Protein AF-A0A7S4BSP1-F1 (afdb_monomer)

Foldseek 3Di:
DDPDPQFFKAWPFAAADDDPQCPAWWWDFPNDTDHGGDDRHRPRGDDDTDTHHDPDDGDPHTDIDTDDDPDDPDPPDDDPDDDDDDDDPPDPPDPPDPQQKDWPDWQWDADPVSPDIGAHPPVDDHDAPTKTKMAGPDFDFDADPFAAFDDDPQCPGPFWDFPRDTDHGGDDSHRPGGHGITMD

Organism: Chrysotila carterae (NCBI:txid13221)

Nearest PDB structures (foldseek):
  8rf0-assembly1_A  TM=1.622E-01  e=3.064E+00  Agrobacterium tumefaciens

Sequence (184 aa):
ALLSPVTALLVAAFQVEADPTCRYDSLQMNGQSYCGSHGPDGVTAQGQIIWTSDDSVVNSGWQLCVPRPPSPPVPPTPPPAPPAPPAPPAVPPTPPQPPPFSVQSGPCTISADGDCIQSPNFPEQYGVNEECIVEVHVPTALLVAAFQVEADPTCAYDSLQMNGQSYCGSEGPDGVTAQGQIIW

pLDDT: mean 81.17, std 12.08, range [36.78, 95.25]

Structure (mmCIF, N/CA/C/O backbone):
data_AF-A0A7S4BSP1-F1
#
_entry.id   AF-A0A7S4BSP1-F1
#
loop_
_atom_site.group_PDB
_atom_site.id
_atom_site.type_symbol
_atom_site.label_atom_id
_atom_site.label_alt_id
_atom_site.label_comp_id
_atom_site.label_asym_id
_atom_site.label_entity_id
_atom_site.label_seq_id
_atom_site.pdbx_PDB_ins_code
_atom_site.Cartn_x
_atom_site.Cartn_y
_atom_site.Cartn_z
_atom_site.occupancy
_atom_site.B_iso_or_equiv
_atom_site.auth_seq_id
_atom_site.auth_comp_id
_atom_site.auth_asym_id
_atom_site.auth_atom_id
_atom_site.pdbx_PDB_model_num
ATOM 1 N N . ALA A 1 1 ? -14.481 -35.609 5.382 1.00 36.78 1 ALA A N 1
ATOM 2 C CA . ALA A 1 1 ? -13.327 -34.699 5.292 1.00 36.78 1 ALA A CA 1
ATOM 3 C C . ALA A 1 1 ? -13.593 -33.761 4.129 1.00 36.78 1 ALA A C 1
ATOM 5 O O . ALA A 1 1 ? -13.698 -34.238 3.007 1.00 36.78 1 ALA A O 1
ATOM 6 N N . LEU A 1 2 ? -13.858 -32.485 4.400 1.00 45.09 2 LEU A N 1
ATOM 7 C CA . LEU A 1 2 ? -14.030 -31.493 3.341 1.00 45.09 2 LEU A CA 1
ATOM 8 C C . LEU A 1 2 ? -12.632 -31.185 2.802 1.00 45.09 2 LEU A C 1
ATOM 10 O O . LEU A 1 2 ? -11.762 -30.792 3.575 1.00 45.09 2 LEU A O 1
ATOM 14 N N . LEU A 1 3 ? -12.394 -31.452 1.518 1.00 42.75 3 LEU A N 1
ATOM 15 C CA . LEU A 1 3 ? -11.170 -31.023 0.848 1.00 42.75 3 LEU A CA 1
ATOM 16 C C . LEU A 1 3 ? -11.168 -29.490 0.866 1.00 42.75 3 LEU A C 1
ATOM 18 O O . LEU A 1 3 ? -12.101 -28.880 0.343 1.00 42.75 3 LEU A O 1
ATOM 22 N N . SER A 1 4 ? -10.166 -28.875 1.497 1.00 46.66 4 SER A N 1
ATOM 23 C CA . SER A 1 4 ? -9.933 -27.436 1.359 1.00 46.66 4 SER A CA 1
ATOM 24 C C . SER A 1 4 ? -9.807 -27.115 -0.134 1.00 46.66 4 SER A C 1
ATOM 26 O O . SER A 1 4 ? -9.071 -27.828 -0.824 1.00 46.66 4 SER A O 1
ATOM 28 N N . PRO A 1 5 ? -10.512 -26.104 -0.669 1.00 56.03 5 PRO A N 1
ATOM 29 C CA . PRO A 1 5 ? -10.349 -25.735 -2.065 1.00 56.03 5 PRO A CA 1
ATOM 30 C C . PRO A 1 5 ? -8.910 -25.254 -2.257 1.00 56.03 5 PRO A C 1
ATOM 32 O O . PRO A 1 5 ? -8.475 -24.295 -1.624 1.00 56.03 5 PRO A O 1
ATOM 35 N N . VAL A 1 6 ? -8.149 -25.975 -3.078 1.00 61.41 6 VAL A N 1
ATOM 36 C CA . VAL A 1 6 ? -6.805 -25.553 -3.465 1.00 61.41 6 VAL A CA 1
ATOM 37 C C . VAL A 1 6 ? -6.994 -24.461 -4.513 1.00 61.41 6 VAL A C 1
ATOM 39 O O . VAL A 1 6 ? -7.475 -24.735 -5.612 1.00 61.41 6 VAL A O 1
ATOM 42 N N . THR A 1 7 ? -6.728 -23.213 -4.139 1.00 71.00 7 THR A N 1
ATOM 43 C CA . THR A 1 7 ? -7.047 -22.058 -4.983 1.00 71.00 7 THR A CA 1
ATOM 44 C C . THR A 1 7 ? -5.856 -21.695 -5.868 1.00 71.00 7 THR A C 1
ATOM 46 O O . THR A 1 7 ? -4.741 -21.516 -5.381 1.00 71.00 7 THR A O 1
ATOM 49 N N . ALA A 1 8 ? -6.095 -21.597 -7.178 1.00 82.06 8 ALA A N 1
ATOM 50 C CA . ALA A 1 8 ? -5.139 -21.044 -8.133 1.00 82.06 8 ALA A CA 1
ATOM 51 C C . ALA A 1 8 ? -4.918 -19.550 -7.867 1.00 82.06 8 ALA A C 1
ATOM 53 O O . ALA A 1 8 ? -5.881 -18.826 -7.620 1.00 82.06 8 ALA A O 1
ATOM 54 N N . LEU A 1 9 ? -3.667 -19.100 -7.911 1.00 83.44 9 LEU A N 1
ATOM 55 C CA . LEU A 1 9 ? -3.331 -17.693 -7.749 1.00 83.44 9 LEU A CA 1
ATOM 56 C C . LEU A 1 9 ? -3.736 -16.888 -8.980 1.00 83.44 9 LEU A C 1
ATOM 58 O O . LEU A 1 9 ? -3.638 -17.358 -10.112 1.00 83.44 9 LEU A O 1
ATOM 62 N N . LEU A 1 10 ? -4.158 -15.657 -8.727 1.00 82.69 10 LEU A N 1
ATOM 63 C CA . LEU A 1 10 ? -4.275 -14.599 -9.715 1.00 82.69 10 LEU A CA 1
ATOM 64 C C . LEU A 1 10 ? -3.056 -13.688 -9.561 1.00 82.69 10 LEU A C 1
ATOM 66 O O . LEU A 1 10 ? -2.828 -13.161 -8.475 1.00 82.69 10 LEU A O 1
ATOM 70 N N . VAL A 1 11 ? -2.284 -13.479 -10.620 1.00 83.00 11 VAL A N 1
ATOM 71 C CA . VAL A 1 11 ? -1.126 -12.578 -10.606 1.00 83.00 11 VAL A CA 1
ATOM 72 C C . VAL A 1 11 ? -1.559 -11.217 -11.143 1.00 83.00 11 VAL A C 1
ATOM 74 O O . VAL A 1 11 ? -1.756 -11.043 -12.342 1.00 83.00 11 VAL A O 1
ATOM 77 N N . ALA A 1 12 ? -1.719 -10.242 -10.249 1.00 81.62 12 ALA A N 1
ATOM 78 C CA . ALA A 1 12 ? -2.102 -8.877 -10.616 1.00 81.62 12 ALA A CA 1
ATOM 79 C C . ALA A 1 12 ? -0.916 -8.069 -11.174 1.00 81.62 12 ALA A C 1
ATOM 81 O O . ALA A 1 12 ? -1.101 -7.216 -12.040 1.00 81.62 12 ALA A O 1
ATOM 82 N N . ALA A 1 13 ? 0.303 -8.372 -10.720 1.00 70.62 13 ALA A N 1
ATOM 83 C CA . ALA A 1 13 ? 1.548 -7.814 -11.239 1.00 70.62 13 ALA A CA 1
ATOM 84 C C . ALA A 1 13 ? 2.697 -8.811 -11.043 1.00 70.62 13 ALA A C 1
ATOM 86 O O . ALA A 1 13 ? 2.716 -9.544 -10.054 1.00 70.62 13 ALA A O 1
ATOM 87 N N . PHE A 1 14 ? 3.656 -8.840 -11.969 1.00 79.00 14 PHE A N 1
ATOM 88 C CA . PHE A 1 14 ? 4.901 -9.596 -11.819 1.00 79.00 14 PHE A CA 1
ATOM 89 C C . PHE A 1 14 ? 5.969 -9.028 -12.749 1.00 79.00 14 PHE A C 1
ATOM 91 O O . PHE A 1 14 ? 5.891 -9.226 -13.958 1.00 79.00 14 PHE A O 1
ATOM 98 N N . GLN A 1 15 ? 6.918 -8.279 -12.203 1.00 82.81 15 GLN A N 1
ATOM 99 C CA . GLN A 1 15 ? 8.064 -7.698 -12.897 1.00 82.81 15 GLN A CA 1
ATOM 100 C C . GLN A 1 15 ? 9.259 -7.749 -11.946 1.00 82.81 15 GLN A C 1
ATOM 102 O O . GLN A 1 15 ? 9.407 -6.904 -11.065 1.00 82.81 15 GLN A O 1
ATOM 107 N N . VAL A 1 16 ? 10.090 -8.764 -12.114 1.00 79.88 16 VAL A N 1
ATOM 108 C CA . VAL A 1 16 ? 11.312 -8.988 -11.331 1.00 79.88 16 VAL A CA 1
ATOM 109 C C . VAL A 1 16 ? 12.490 -9.175 -12.283 1.00 79.88 16 VAL A C 1
ATOM 111 O O . VAL A 1 16 ? 12.264 -9.326 -13.488 1.00 79.88 16 VAL A O 1
ATOM 114 N N . GLU A 1 17 ? 13.734 -9.144 -11.799 1.00 89.44 17 GLU A N 1
ATOM 115 C CA . GLU A 1 17 ? 14.891 -9.290 -12.691 1.00 89.44 17 GLU A CA 1
ATOM 116 C C . GLU A 1 17 ? 14.795 -10.560 -13.557 1.00 89.44 17 GLU A C 1
ATOM 118 O O . GLU A 1 17 ? 14.422 -11.640 -13.100 1.00 89.44 17 GLU A O 1
ATOM 123 N N . ALA A 1 18 ? 15.076 -10.420 -14.854 1.00 87.69 18 ALA A N 1
ATOM 124 C CA . ALA A 1 18 ? 14.994 -11.518 -15.805 1.00 87.69 18 ALA A CA 1
ATOM 125 C C . ALA A 1 18 ? 16.363 -12.184 -15.988 1.00 87.69 18 ALA A C 1
ATOM 127 O O . ALA A 1 18 ? 17.306 -11.560 -16.468 1.00 87.69 18 ALA A O 1
ATOM 128 N N . ASP A 1 19 ? 16.440 -13.486 -15.721 1.00 94.06 19 ASP A N 1
ATOM 129 C CA . ASP A 1 19 ? 17.598 -14.320 -16.053 1.00 94.06 19 ASP A CA 1
ATOM 130 C C . ASP A 1 19 ? 17.124 -15.680 -16.590 1.00 94.06 19 ASP A C 1
ATOM 132 O O . ASP A 1 19 ? 16.142 -16.223 -16.082 1.00 94.06 19 ASP A O 1
ATOM 136 N N . PRO A 1 20 ? 17.805 -16.280 -17.587 1.00 93.00 20 PRO A N 1
ATOM 137 C CA . PRO A 1 20 ? 17.408 -17.573 -18.156 1.00 93.00 20 PRO A CA 1
ATOM 138 C C . PRO A 1 20 ? 17.289 -18.728 -17.150 1.00 93.00 20 PRO A C 1
ATOM 140 O O . PRO A 1 20 ? 16.696 -19.756 -17.470 1.00 93.00 20 PRO A O 1
ATOM 143 N N . THR A 1 21 ? 17.884 -18.587 -15.965 1.00 94.44 21 THR A N 1
ATOM 144 C CA . THR A 1 21 ? 17.881 -19.575 -14.881 1.00 94.44 21 THR A CA 1
ATOM 145 C C . THR A 1 21 ? 17.205 -19.076 -13.602 1.00 94.44 21 THR A C 1
ATOM 147 O O . THR A 1 21 ? 17.156 -19.828 -12.632 1.00 94.44 21 THR A O 1
ATOM 150 N N . CYS A 1 22 ? 16.674 -17.846 -13.591 1.00 93.62 22 CYS A N 1
ATOM 151 C CA . CYS A 1 22 ? 16.084 -17.197 -12.415 1.00 93.62 22 CYS A CA 1
ATOM 152 C C . CYS A 1 22 ? 16.981 -17.265 -11.166 1.00 93.62 22 CYS A C 1
ATOM 154 O O . CYS A 1 22 ? 16.516 -17.619 -10.085 1.00 93.62 22 CYS A O 1
ATOM 156 N N . ARG A 1 23 ? 18.283 -16.992 -11.324 1.00 94.38 23 ARG A N 1
ATOM 157 C CA . ARG A 1 23 ? 19.267 -17.080 -10.226 1.00 94.38 23 ARG A CA 1
ATOM 158 C C . ARG A 1 23 ? 19.444 -15.798 -9.406 1.00 94.38 23 ARG A C 1
ATOM 160 O O . ARG A 1 23 ? 20.144 -15.850 -8.400 1.00 94.38 23 ARG A O 1
ATOM 167 N N . TYR A 1 24 ? 18.906 -14.683 -9.890 1.00 92.19 24 TYR A N 1
ATOM 168 C CA . TYR A 1 24 ? 18.947 -13.389 -9.215 1.00 92.19 24 TYR A CA 1
ATOM 169 C C . TYR A 1 24 ? 17.635 -13.228 -8.435 1.00 92.19 24 TYR A C 1
ATOM 171 O O . TYR A 1 24 ? 17.330 -14.062 -7.578 1.00 92.19 24 TYR A O 1
ATOM 179 N N . ASP A 1 25 ? 16.798 -12.264 -8.801 1.00 91.38 25 ASP A N 1
ATOM 180 C CA . ASP A 1 25 ? 15.436 -12.162 -8.293 1.00 91.38 25 ASP A CA 1
ATOM 181 C C . ASP A 1 25 ? 14.565 -13.353 -8.705 1.00 91.38 25 ASP A C 1
ATOM 183 O O . ASP A 1 25 ? 14.345 -13.623 -9.893 1.00 91.38 25 ASP A O 1
ATOM 187 N N . SER A 1 26 ? 14.024 -14.077 -7.725 1.00 92.62 26 SER A N 1
ATOM 188 C CA . SER A 1 26 ? 13.179 -15.233 -8.005 1.00 92.62 26 SER A CA 1
ATOM 189 C C . SER A 1 26 ? 12.093 -15.455 -6.962 1.00 92.62 26 SER A C 1
ATOM 191 O O . SER A 1 26 ? 12.328 -15.431 -5.752 1.00 92.62 26 SER A O 1
ATOM 193 N N . LEU A 1 27 ? 10.887 -15.739 -7.454 1.00 94.62 27 LEU A N 1
ATOM 194 C CA . LEU A 1 27 ? 9.805 -16.302 -6.660 1.00 94.62 27 LEU A CA 1
ATOM 195 C C . LEU A 1 27 ? 9.789 -17.816 -6.881 1.00 94.62 27 LEU A C 1
ATOM 197 O O . LEU A 1 27 ? 9.622 -18.270 -8.007 1.00 94.62 27 LEU A O 1
ATOM 201 N N . GLN A 1 28 ? 9.925 -18.607 -5.827 1.00 91.94 28 GLN A N 1
ATOM 202 C CA . GLN A 1 28 ? 9.801 -20.058 -5.854 1.00 91.94 28 GLN A CA 1
ATOM 203 C C . GLN A 1 28 ? 8.453 -20.519 -5.310 1.00 91.94 28 GLN A C 1
ATOM 205 O O . GLN A 1 28 ? 8.035 -20.142 -4.216 1.00 91.94 28 GLN A O 1
ATOM 210 N N . MET A 1 29 ? 7.790 -21.389 -6.068 1.00 88.88 29 MET A N 1
ATOM 211 C CA . MET A 1 29 ? 6.514 -21.998 -5.702 1.00 88.88 29 MET A CA 1
ATOM 212 C C . MET A 1 29 ? 6.385 -23.370 -6.353 1.00 88.88 29 MET A C 1
ATOM 214 O O . MET A 1 29 ? 6.676 -23.531 -7.536 1.00 88.88 29 MET A O 1
ATOM 218 N N . ASN A 1 30 ? 5.945 -24.373 -5.591 1.00 86.00 30 ASN A N 1
ATOM 219 C CA . ASN A 1 30 ? 5.798 -25.758 -6.062 1.00 86.00 30 ASN A CA 1
ATOM 220 C C . ASN A 1 30 ? 7.084 -26.344 -6.692 1.00 86.00 30 ASN A C 1
ATOM 222 O O . ASN A 1 30 ? 7.012 -27.176 -7.595 1.00 86.00 30 ASN A O 1
ATOM 226 N N . GLY A 1 31 ? 8.265 -25.892 -6.253 1.00 87.25 31 GLY A N 1
ATOM 227 C CA . GLY A 1 31 ? 9.555 -26.291 -6.832 1.00 87.25 31 GLY A CA 1
ATOM 228 C C . GLY A 1 31 ? 9.870 -25.670 -8.202 1.00 87.25 31 GLY A C 1
ATOM 229 O O . GLY A 1 31 ? 10.794 -26.119 -8.875 1.00 87.25 31 GLY A O 1
ATOM 230 N N . GLN A 1 32 ? 9.108 -24.663 -8.634 1.00 91.00 32 GLN A N 1
ATOM 231 C CA . GLN A 1 32 ? 9.353 -23.867 -9.838 1.00 91.00 32 GLN A CA 1
ATOM 232 C C . GLN A 1 32 ? 9.799 -22.459 -9.437 1.00 91.00 32 GLN A C 1
ATOM 234 O O . GLN A 1 32 ? 9.200 -21.875 -8.535 1.00 91.00 32 GLN A O 1
ATOM 239 N N . SER A 1 33 ? 10.813 -21.921 -10.117 1.00 94.56 33 SER A N 1
ATOM 240 C CA . SER A 1 33 ? 11.239 -20.524 -9.979 1.00 94.56 33 SER A CA 1
ATOM 241 C C . SER A 1 33 ? 10.629 -19.673 -11.089 1.00 94.56 33 SER A C 1
ATOM 243 O O . SER A 1 33 ? 10.626 -20.080 -12.251 1.00 94.56 33 SER A O 1
ATOM 245 N N . TYR A 1 34 ? 10.154 -18.487 -10.729 1.00 93.38 34 TYR A N 1
ATOM 246 C CA . TYR A 1 34 ? 9.579 -17.492 -11.625 1.00 93.38 34 TYR A CA 1
ATOM 247 C C . TYR A 1 34 ? 10.416 -16.219 -11.541 1.00 93.38 34 TYR A C 1
ATOM 249 O O . TYR A 1 34 ? 10.743 -15.764 -10.442 1.00 93.38 34 TYR A O 1
ATOM 257 N N . CYS A 1 35 ? 10.749 -15.651 -12.697 1.00 93.94 35 CYS A N 1
ATOM 258 C CA . CYS A 1 35 ? 11.483 -14.399 -12.817 1.00 93.94 35 CYS A CA 1
ATOM 259 C C . CYS A 1 35 ? 11.086 -13.647 -14.103 1.00 93.94 35 CYS A C 1
ATOM 261 O O . CYS A 1 35 ? 10.327 -14.168 -14.928 1.00 93.94 35 CYS A O 1
ATOM 263 N N . GLY A 1 36 ? 11.553 -12.410 -14.285 1.00 89.62 36 GLY A N 1
ATOM 264 C CA . GLY A 1 36 ? 11.120 -11.560 -15.393 1.00 89.62 36 GLY A CA 1
ATOM 265 C C . GLY A 1 36 ? 9.668 -11.089 -15.253 1.00 89.62 36 GLY A C 1
ATOM 266 O O . GLY A 1 36 ? 9.236 -10.648 -14.191 1.00 89.62 36 GLY A O 1
ATOM 267 N N . SER A 1 37 ? 8.907 -11.170 -16.347 1.00 89.38 37 SER A N 1
ATOM 268 C CA . SER A 1 37 ? 7.554 -10.600 -16.454 1.00 89.38 37 SER A CA 1
ATOM 269 C C . SER A 1 37 ? 6.404 -11.611 -16.368 1.00 89.38 37 SER A C 1
ATOM 271 O O . SER A 1 37 ? 5.241 -11.229 -16.483 1.00 89.38 37 SER A O 1
ATOM 273 N N . HIS A 1 38 ? 6.712 -12.902 -16.214 1.00 84.50 38 HIS A N 1
ATOM 274 C CA . HIS A 1 38 ? 5.726 -13.984 -16.231 1.00 84.50 38 HIS A CA 1
ATOM 275 C C . HIS A 1 38 ? 5.760 -14.746 -14.904 1.00 84.50 38 HIS A C 1
ATOM 277 O O . HIS A 1 38 ? 6.589 -15.630 -14.693 1.00 84.50 38 HIS A O 1
ATOM 283 N N . GLY A 1 39 ? 4.854 -14.366 -14.005 1.00 88.88 39 GLY A N 1
ATOM 284 C CA . GLY A 1 39 ? 4.692 -14.989 -12.695 1.00 88.88 39 GLY A CA 1
ATOM 285 C C . GLY A 1 39 ? 3.847 -16.271 -12.712 1.00 88.88 39 GLY A C 1
ATOM 286 O O . GLY A 1 39 ? 3.449 -16.754 -13.774 1.00 88.88 39 GLY A O 1
ATOM 287 N N . PRO A 1 40 ? 3.525 -16.813 -11.526 1.00 91.00 40 PRO A N 1
ATOM 288 C CA . PRO A 1 40 ? 2.759 -18.050 -11.355 1.00 91.00 40 PRO A CA 1
ATOM 289 C C . PRO A 1 40 ? 1.237 -17.858 -11.542 1.00 91.00 40 PRO A C 1
ATOM 291 O O . PRO A 1 40 ? 0.445 -18.253 -10.683 1.00 91.00 40 PRO A O 1
ATOM 294 N N . ASP A 1 41 ? 0.801 -17.245 -12.647 1.00 87.25 41 ASP A N 1
ATOM 295 C CA . ASP A 1 41 ? -0.629 -17.009 -12.897 1.00 87.25 41 ASP A CA 1
ATOM 296 C C . ASP A 1 41 ? -1.375 -18.322 -13.155 1.00 87.25 41 ASP A C 1
ATOM 298 O O . ASP A 1 41 ? -0.928 -19.182 -13.916 1.00 87.25 41 ASP A O 1
ATOM 302 N N . GLY A 1 42 ? -2.496 -18.515 -12.460 1.00 83.75 42 GLY A N 1
ATOM 303 C CA . GLY A 1 42 ? -3.267 -19.754 -12.502 1.00 83.75 42 GLY A CA 1
ATOM 304 C C . GLY A 1 42 ? -2.610 -20.935 -11.777 1.00 83.75 42 GLY A C 1
ATOM 305 O O . GLY A 1 42 ? -3.184 -22.027 -11.744 1.00 83.75 42 GLY A O 1
ATOM 306 N N . VAL A 1 43 ? -1.438 -20.752 -11.160 1.00 86.81 43 VAL A N 1
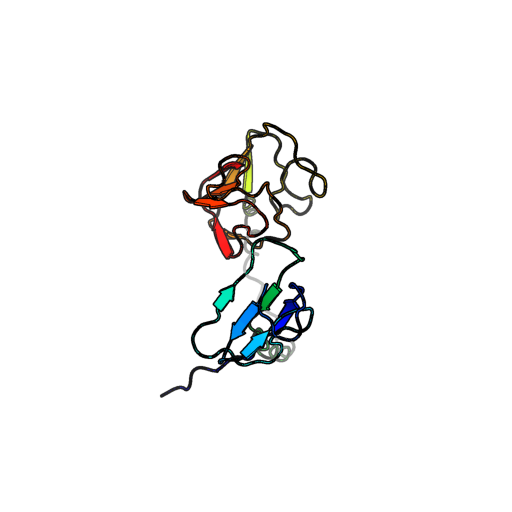ATOM 307 C CA . VAL A 1 43 ? -0.761 -21.819 -10.419 1.00 86.81 43 VAL A CA 1
ATOM 308 C C . VAL A 1 43 ? -1.414 -21.984 -9.055 1.00 86.81 43 VAL A C 1
ATOM 310 O O . VAL A 1 43 ? -1.603 -21.043 -8.288 1.00 86.81 43 VAL A O 1
ATOM 313 N N . THR A 1 44 ? -1.766 -23.220 -8.731 1.00 86.50 44 THR A N 1
ATOM 314 C CA . THR A 1 44 ? -2.265 -23.583 -7.408 1.00 86.50 44 THR A CA 1
ATOM 315 C C . THR A 1 44 ? -1.111 -23.650 -6.414 1.00 86.50 44 THR A C 1
ATOM 317 O O . THR A 1 44 ? -0.299 -24.569 -6.493 1.00 86.50 44 THR A O 1
ATOM 320 N N . ALA A 1 45 ? -1.039 -22.707 -5.474 1.00 80.12 45 ALA A N 1
ATOM 321 C CA . ALA A 1 45 ? 0.019 -22.686 -4.467 1.00 80.12 45 ALA A CA 1
ATOM 322 C C . ALA A 1 45 ? -0.070 -23.905 -3.530 1.00 80.12 45 ALA A C 1
ATOM 324 O O . ALA A 1 45 ? -1.121 -24.185 -2.948 1.00 80.12 45 ALA A O 1
ATOM 325 N N . GLN A 1 46 ? 1.039 -24.630 -3.376 1.00 81.81 46 GLN A N 1
ATOM 326 C CA . GLN A 1 46 ? 1.185 -25.752 -2.452 1.00 81.81 46 GLN A CA 1
ATOM 327 C C . GLN A 1 46 ? 2.468 -25.586 -1.634 1.00 81.81 46 GLN A C 1
ATOM 329 O O . GLN A 1 46 ? 3.560 -25.442 -2.178 1.00 81.81 46 GLN A O 1
ATOM 334 N N . GLY A 1 47 ? 2.346 -25.653 -0.309 1.00 79.69 47 GLY A N 1
ATOM 335 C CA . GLY A 1 47 ? 3.491 -25.476 0.583 1.00 79.69 47 GLY A CA 1
ATOM 336 C C . GLY A 1 47 ? 3.952 -24.018 0.669 1.00 79.69 47 GLY A C 1
ATOM 337 O O . GLY A 1 47 ? 3.125 -23.109 0.690 1.00 79.69 47 GLY A O 1
ATOM 338 N N . GLN A 1 48 ? 5.264 -23.805 0.791 1.00 82.69 48 GLN A N 1
ATOM 339 C CA . GLN A 1 48 ? 5.847 -22.467 0.900 1.00 82.69 48 GLN A CA 1
ATOM 340 C C . GLN A 1 48 ? 5.964 -21.779 -0.462 1.00 82.69 48 GLN A C 1
ATOM 342 O O . GLN A 1 48 ? 6.308 -22.399 -1.468 1.00 82.69 48 GLN A O 1
ATOM 347 N N . ILE A 1 49 ? 5.735 -20.469 -0.437 1.00 86.12 49 ILE A N 1
ATOM 348 C CA . ILE A 1 49 ? 6.130 -19.530 -1.481 1.00 86.12 49 ILE A CA 1
ATOM 349 C C . ILE A 1 49 ? 7.362 -18.807 -0.935 1.00 86.12 49 ILE A C 1
ATOM 351 O O . ILE A 1 49 ? 7.314 -18.292 0.181 1.00 86.12 49 ILE A O 1
ATOM 355 N N . ILE A 1 50 ? 8.468 -18.827 -1.670 1.00 88.44 50 ILE A N 1
ATOM 356 C CA . ILE A 1 50 ? 9.757 -18.290 -1.220 1.00 88.44 50 ILE A CA 1
ATOM 357 C C . ILE A 1 50 ? 10.184 -17.201 -2.194 1.00 88.44 50 ILE A C 1
ATOM 359 O O . ILE A 1 50 ? 10.158 -17.422 -3.397 1.00 88.44 50 ILE A O 1
ATOM 363 N N . TRP A 1 51 ? 10.587 -16.043 -1.689 1.00 94.38 51 TRP A N 1
ATOM 364 C CA . TRP A 1 51 ? 11.152 -14.962 -2.491 1.00 94.38 51 TRP A CA 1
ATOM 365 C C . TRP A 1 51 ? 12.628 -14.768 -2.143 1.00 94.38 51 TRP A C 1
ATOM 367 O O . TRP A 1 51 ? 12.999 -14.838 -0.970 1.00 94.38 51 TRP A O 1
ATOM 377 N N . THR A 1 52 ? 13.456 -14.530 -3.156 1.00 85.69 52 THR A N 1
ATOM 378 C CA . THR A 1 52 ? 14.875 -14.182 -3.016 1.00 85.69 52 THR A CA 1
ATOM 379 C C . THR A 1 52 ? 15.225 -13.063 -3.987 1.00 85.69 52 THR A C 1
ATOM 381 O O . THR A 1 52 ? 14.805 -13.135 -5.139 1.00 85.69 52 THR A O 1
ATOM 384 N N . SER A 1 53 ? 16.031 -12.096 -3.551 1.00 90.06 53 SER A N 1
ATOM 385 C CA . SER A 1 53 ? 16.650 -11.070 -4.402 1.00 90.06 53 SER A CA 1
ATOM 386 C C . SER A 1 53 ? 18.167 -11.075 -4.220 1.00 90.06 53 SER A C 1
ATOM 388 O O . SER A 1 53 ? 18.658 -11.540 -3.183 1.00 90.06 53 SER A O 1
ATOM 390 N N . ASP A 1 54 ? 18.905 -10.580 -5.211 1.00 84.38 54 ASP A N 1
ATOM 391 C CA . ASP A 1 54 ? 20.348 -10.355 -5.086 1.00 84.38 54 ASP A CA 1
ATOM 392 C C . ASP A 1 54 ? 20.662 -8.906 -4.647 1.00 84.38 54 ASP A C 1
ATOM 394 O O . ASP A 1 54 ? 19.819 -8.247 -4.033 1.00 84.38 54 ASP A O 1
ATOM 398 N N . ASP A 1 55 ? 21.902 -8.441 -4.831 1.00 87.69 55 ASP A N 1
ATOM 399 C CA . ASP A 1 55 ? 22.350 -7.109 -4.409 1.00 87.69 55 ASP A CA 1
ATOM 400 C C . ASP A 1 55 ? 22.194 -6.020 -5.489 1.00 87.69 55 ASP A C 1
ATOM 402 O O . ASP A 1 55 ? 22.651 -4.890 -5.283 1.00 87.69 55 ASP A O 1
ATOM 406 N N . SER A 1 56 ? 21.553 -6.317 -6.629 1.00 79.50 56 SER A N 1
ATOM 407 C CA . SER A 1 56 ? 21.418 -5.384 -7.751 1.00 79.50 56 SER A CA 1
ATOM 408 C C . SER A 1 56 ? 20.051 -5.463 -8.463 1.00 79.50 56 SER A C 1
ATOM 410 O O . SER A 1 56 ? 19.127 -6.084 -7.969 1.00 79.50 56 SER A O 1
ATOM 412 N N . VAL A 1 57 ? 19.888 -4.698 -9.556 1.00 66.81 57 VAL A N 1
ATOM 413 C CA . VAL A 1 57 ? 18.720 -4.654 -10.473 1.00 66.81 57 VAL A CA 1
ATOM 414 C C . VAL A 1 57 ? 17.339 -4.850 -9.819 1.00 66.81 57 VAL A C 1
ATOM 416 O O . VAL A 1 57 ? 16.733 -5.910 -9.870 1.00 66.81 57 VAL A O 1
ATOM 419 N N . VAL A 1 58 ? 16.756 -3.758 -9.323 1.00 74.69 58 VAL A N 1
ATOM 420 C CA . VAL A 1 58 ? 15.387 -3.765 -8.781 1.00 74.69 58 VAL A CA 1
ATOM 421 C C . VAL A 1 58 ? 14.332 -3.447 -9.847 1.00 74.69 58 VAL A C 1
ATOM 423 O O . VAL A 1 58 ? 14.555 -2.631 -10.743 1.00 74.69 58 VAL A O 1
ATOM 426 N N . ASN A 1 59 ? 13.152 -4.062 -9.729 1.00 73.44 59 ASN A N 1
ATOM 427 C CA . ASN A 1 59 ? 11.977 -3.813 -10.574 1.00 73.44 59 ASN A CA 1
ATOM 428 C C . ASN A 1 59 ? 10.722 -3.566 -9.714 1.00 73.44 59 ASN A C 1
ATOM 430 O O . ASN A 1 59 ? 10.793 -3.552 -8.489 1.00 73.44 59 ASN A O 1
ATOM 434 N N . SER A 1 60 ? 9.556 -3.370 -10.341 1.00 78.75 60 SER A N 1
ATOM 435 C CA . SER A 1 60 ? 8.304 -3.048 -9.635 1.00 78.75 60 SER A CA 1
ATOM 436 C C . SER A 1 60 ? 7.704 -4.199 -8.809 1.00 78.75 60 SER A C 1
ATOM 438 O O . SER A 1 60 ? 6.684 -3.997 -8.156 1.00 78.75 60 SER A O 1
ATOM 440 N N . GLY A 1 61 ? 8.291 -5.398 -8.842 1.00 85.38 61 GLY A N 1
ATOM 441 C CA . GLY A 1 61 ? 7.912 -6.517 -7.983 1.00 85.38 61 GLY A CA 1
ATOM 442 C C . GLY A 1 61 ? 6.670 -7.271 -8.456 1.00 85.38 61 GLY A C 1
ATOM 443 O O . GLY A 1 61 ? 6.357 -7.324 -9.649 1.00 85.38 61 GLY A O 1
ATOM 444 N N . TRP A 1 62 ? 5.972 -7.915 -7.522 1.00 91.06 62 TRP A N 1
ATOM 445 C CA . TRP A 1 62 ? 4.837 -8.785 -7.818 1.00 91.06 62 TRP A CA 1
ATOM 446 C C . TRP A 1 62 ? 3.674 -8.596 -6.845 1.00 91.06 62 TRP A C 1
ATOM 448 O O . TRP A 1 62 ? 3.854 -8.223 -5.693 1.00 91.06 62 TRP A O 1
ATOM 458 N N . GLN A 1 63 ? 2.464 -8.900 -7.313 1.00 88.88 63 GLN A N 1
ATOM 459 C CA . GLN A 1 63 ? 1.242 -8.919 -6.517 1.00 88.88 63 GLN A CA 1
ATOM 460 C C . GLN A 1 63 ? 0.476 -10.211 -6.814 1.00 88.88 63 GLN A C 1
ATOM 462 O O . GLN A 1 63 ? -0.019 -10.417 -7.926 1.00 88.88 63 GLN A O 1
ATOM 467 N N . LEU A 1 64 ? 0.388 -11.087 -5.811 1.00 85.38 64 LEU A N 1
ATOM 468 C CA . LEU A 1 64 ? -0.340 -12.354 -5.879 1.00 85.38 64 LEU A CA 1
ATOM 469 C C . LEU A 1 64 ? -1.663 -12.214 -5.127 1.00 85.38 64 LEU A C 1
ATOM 471 O O . LEU A 1 64 ? -1.695 -11.823 -3.963 1.00 85.38 64 LEU A O 1
ATOM 475 N N . CYS A 1 65 ? -2.761 -12.565 -5.779 1.00 84.25 65 CYS A N 1
ATOM 476 C CA . CYS A 1 65 ? -4.106 -12.487 -5.233 1.00 84.25 65 CYS A CA 1
ATOM 477 C C . CYS A 1 65 ? -4.756 -13.872 -5.200 1.00 84.25 65 CYS A C 1
ATOM 479 O O . CYS A 1 65 ? -4.502 -14.732 -6.043 1.00 84.25 65 CYS A O 1
ATOM 481 N N . VAL A 1 66 ? -5.673 -14.068 -4.255 1.00 83.44 66 VAL A N 1
ATOM 482 C CA . VAL A 1 66 ? -6.583 -15.217 -4.266 1.00 83.44 66 VAL A CA 1
ATOM 483 C C . VAL A 1 66 ? -7.867 -14.790 -4.989 1.00 83.44 66 VAL A C 1
ATOM 485 O O . VAL A 1 66 ? -8.467 -13.786 -4.592 1.00 83.44 66 VAL A O 1
ATOM 488 N N . PRO A 1 67 ? -8.321 -15.498 -6.041 1.00 76.06 67 PRO A N 1
ATOM 489 C CA . PRO A 1 67 ? -9.576 -15.181 -6.704 1.00 76.06 67 PRO A CA 1
ATOM 490 C C . PRO A 1 67 ? -10.729 -15.240 -5.701 1.00 76.06 67 PRO A C 1
ATOM 492 O O . PRO A 1 67 ? -10.913 -16.225 -4.980 1.00 76.06 67 PRO A O 1
ATOM 495 N N . ARG A 1 68 ? -11.518 -14.162 -5.655 1.00 74.88 68 ARG A N 1
ATOM 496 C CA . ARG A 1 68 ? -12.730 -14.123 -4.834 1.00 74.88 68 ARG A CA 1
ATOM 497 C C . ARG A 1 68 ? -13.729 -15.157 -5.365 1.00 74.88 68 ARG A C 1
ATOM 499 O O . ARG A 1 68 ? -13.921 -15.227 -6.581 1.00 74.88 68 ARG A O 1
ATOM 506 N N . PRO A 1 69 ? -14.397 -15.930 -4.488 1.00 70.38 69 PRO A N 1
ATOM 507 C CA . PRO A 1 69 ? -15.518 -16.758 -4.906 1.00 70.38 69 PRO A CA 1
ATOM 508 C C . PRO A 1 69 ? -16.560 -15.889 -5.621 1.00 70.38 69 PRO A C 1
ATOM 510 O O . PRO A 1 69 ? -16.762 -14.739 -5.212 1.00 70.38 69 PRO A O 1
ATOM 513 N N . PRO A 1 70 ? -17.243 -16.408 -6.657 1.00 64.88 70 PRO A N 1
ATOM 514 C CA . PRO A 1 70 ? -18.359 -15.689 -7.246 1.00 64.88 70 PRO A CA 1
ATOM 515 C C . PRO A 1 70 ? -19.378 -15.370 -6.151 1.00 64.88 70 PRO A C 1
ATOM 517 O O . PRO A 1 70 ? -19.712 -16.227 -5.327 1.00 64.88 70 PRO A O 1
ATOM 520 N N . SER A 1 71 ? -19.861 -14.126 -6.132 1.00 56.47 71 SER A N 1
ATOM 521 C CA . SER A 1 71 ? -20.967 -13.745 -5.259 1.00 56.47 71 SER A CA 1
ATOM 522 C C . SER A 1 71 ? -22.150 -14.687 -5.514 1.00 56.47 71 SER A C 1
ATOM 524 O O . SER A 1 71 ? -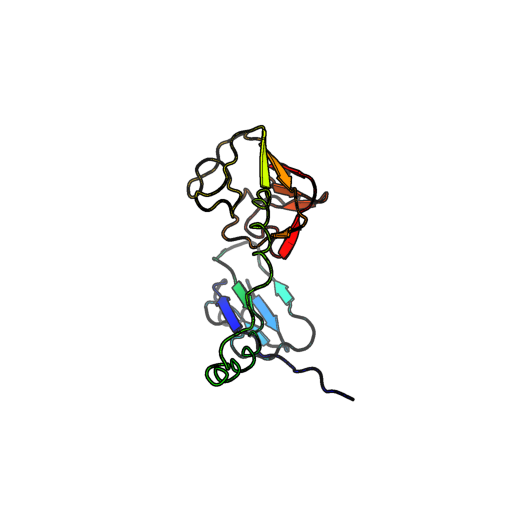22.382 -15.059 -6.670 1.00 56.47 71 SER A O 1
ATOM 526 N N . PRO A 1 72 ? -22.909 -15.084 -4.475 1.00 73.44 72 PRO A N 1
ATOM 527 C CA . PRO A 1 72 ? -24.133 -15.842 -4.678 1.00 73.44 72 PRO A CA 1
ATOM 528 C C . PRO A 1 72 ? -25.015 -15.129 -5.712 1.00 73.44 72 PRO A C 1
ATOM 530 O O . PRO A 1 72 ? -25.069 -13.894 -5.697 1.00 73.44 72 PRO A O 1
ATOM 533 N N . PRO A 1 73 ? -25.698 -15.864 -6.607 1.00 71.75 73 PRO A N 1
ATOM 534 C CA . PRO A 1 73 ? -26.623 -15.247 -7.542 1.00 71.75 73 PRO A CA 1
ATOM 535 C C . PRO A 1 73 ? -27.627 -14.401 -6.760 1.00 71.75 73 PRO A C 1
ATOM 537 O O . PRO A 1 73 ? -28.223 -14.873 -5.787 1.00 71.75 73 PRO A O 1
ATOM 540 N N . VAL A 1 74 ? -27.778 -13.141 -7.174 1.00 55.78 74 VAL A N 1
ATOM 541 C CA . VAL A 1 74 ? -28.771 -12.233 -6.598 1.00 55.78 74 VAL A CA 1
ATOM 542 C C . VAL A 1 74 ? -30.131 -12.937 -6.682 1.00 55.78 74 VAL A C 1
ATOM 544 O O . VAL A 1 74 ? -30.503 -13.376 -7.776 1.00 55.78 74 VAL A O 1
ATOM 547 N N . PRO A 1 75 ? -30.862 -13.104 -5.564 1.00 72.31 75 PRO A N 1
ATOM 548 C CA . PRO A 1 75 ? -32.171 -13.737 -5.589 1.00 72.31 75 PRO A CA 1
ATOM 549 C C . PRO A 1 75 ? -33.088 -13.035 -6.600 1.00 72.31 75 PRO A C 1
ATOM 551 O O . PRO A 1 75 ? -33.030 -11.806 -6.712 1.00 72.31 75 PRO A O 1
ATOM 554 N N . PRO A 1 76 ? -33.939 -13.776 -7.334 1.00 72.38 76 PRO A N 1
ATOM 555 C CA . PRO A 1 76 ? -34.897 -13.163 -8.241 1.00 72.38 76 PRO A CA 1
ATOM 556 C C . PRO A 1 76 ? -35.761 -12.160 -7.476 1.00 72.38 76 PRO A C 1
ATOM 558 O O . PRO A 1 76 ? -36.161 -12.402 -6.334 1.00 72.38 76 PRO A O 1
ATOM 561 N N . THR A 1 77 ? -36.031 -11.025 -8.116 1.00 54.78 77 THR A N 1
ATOM 562 C CA . THR A 1 77 ? -36.863 -9.958 -7.562 1.00 54.78 77 THR A CA 1
ATOM 563 C C . THR A 1 77 ? -38.200 -10.553 -7.094 1.00 54.78 77 THR A C 1
ATOM 565 O O . THR A 1 77 ? -38.844 -11.253 -7.883 1.00 54.78 77 THR A O 1
ATOM 568 N N . PRO A 1 78 ? -38.635 -10.332 -5.837 1.00 69.06 78 PRO A N 1
ATOM 569 C CA . PRO A 1 78 ? -39.922 -10.835 -5.375 1.00 69.06 78 PRO A CA 1
ATOM 570 C C . PRO A 1 78 ? -41.064 -10.267 -6.234 1.00 69.06 78 PRO A C 1
ATOM 572 O O . PRO A 1 78 ? -40.950 -9.135 -6.716 1.0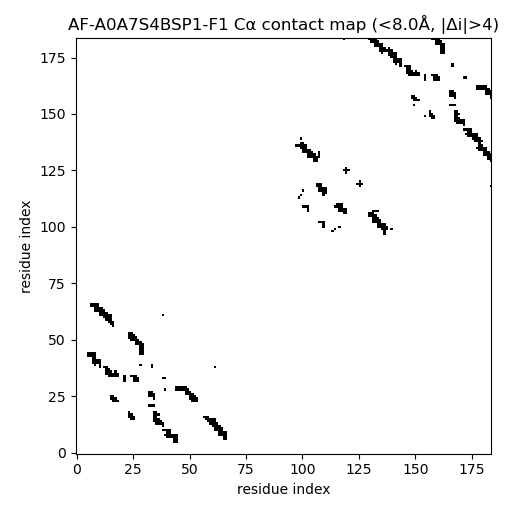0 69.06 78 PRO A O 1
ATOM 575 N N . PRO A 1 79 ? -42.180 -10.999 -6.408 1.00 76.38 79 PRO A N 1
ATOM 576 C CA . PRO A 1 79 ? -43.395 -10.447 -6.999 1.00 76.38 79 PRO A CA 1
ATOM 577 C C . PRO A 1 79 ? -43.818 -9.147 -6.292 1.00 76.38 79 PRO A C 1
ATOM 579 O O . PRO A 1 79 ? -43.524 -8.993 -5.101 1.00 76.38 79 PRO A O 1
ATOM 582 N N . PRO A 1 80 ? -44.544 -8.237 -6.971 1.00 63.38 80 PRO A N 1
ATOM 583 C CA . PRO A 1 80 ? -45.090 -7.045 -6.332 1.00 63.38 80 PRO A CA 1
ATOM 584 C C . PRO A 1 80 ? -45.878 -7.446 -5.084 1.00 63.38 80 PRO A C 1
ATOM 586 O O . PRO A 1 80 ? -46.821 -8.238 -5.164 1.00 63.38 80 PRO A O 1
ATOM 589 N N . ALA A 1 81 ? -45.457 -6.940 -3.927 1.00 66.12 81 ALA A N 1
ATOM 590 C CA . ALA A 1 81 ? -46.134 -7.218 -2.673 1.00 66.12 81 ALA A CA 1
ATOM 591 C C . ALA A 1 81 ? -47.574 -6.661 -2.718 1.00 66.12 81 ALA A C 1
ATOM 593 O O . ALA A 1 81 ? -47.809 -5.627 -3.353 1.00 66.12 81 ALA A O 1
ATOM 594 N N . PRO A 1 82 ? -48.541 -7.299 -2.031 1.00 75.06 82 PRO A N 1
ATOM 595 C CA . PRO A 1 82 ? -49.826 -6.674 -1.723 1.00 75.06 82 PRO A CA 1
ATOM 596 C C . PRO A 1 82 ? -49.620 -5.275 -1.115 1.00 75.06 82 PRO A C 1
ATOM 598 O O . PRO A 1 82 ? -48.557 -5.036 -0.535 1.00 75.06 82 PRO A O 1
ATOM 601 N N . PRO A 1 83 ? -50.612 -4.362 -1.193 1.00 65.44 83 PRO A N 1
ATOM 602 C CA . PRO A 1 83 ? -50.509 -3.046 -0.572 1.00 65.44 83 PRO A CA 1
ATOM 603 C C . PRO A 1 83 ? -50.057 -3.209 0.876 1.00 65.44 83 PRO A C 1
ATOM 605 O O . PRO A 1 83 ? -50.720 -3.889 1.664 1.00 65.44 83 PRO A O 1
ATOM 608 N N . ALA A 1 84 ? -48.890 -2.652 1.193 1.00 59.09 84 ALA A N 1
ATOM 609 C CA . ALA A 1 84 ? -48.335 -2.762 2.526 1.00 59.09 84 ALA A CA 1
ATOM 610 C C . ALA A 1 84 ? -49.326 -2.146 3.531 1.00 59.09 84 ALA A C 1
ATOM 612 O O . ALA A 1 84 ? -49.960 -1.128 3.224 1.00 59.09 84 ALA A O 1
ATOM 613 N N . PRO A 1 85 ? -49.455 -2.715 4.742 1.00 70.69 85 PRO A N 1
ATOM 614 C CA . PRO A 1 85 ? -50.013 -1.983 5.871 1.00 70.69 85 PRO A CA 1
ATOM 615 C C . PRO A 1 85 ? -49.317 -0.616 5.995 1.00 70.69 85 PRO A C 1
ATOM 617 O O . PRO A 1 85 ? -48.179 -0.485 5.532 1.00 70.69 85 PRO A O 1
ATOM 620 N N . PRO A 1 86 ? -49.948 0.394 6.625 1.00 67.75 86 PRO A N 1
ATOM 621 C CA . PRO A 1 86 ? -49.299 1.676 6.873 1.00 67.75 86 PRO A CA 1
ATOM 622 C C . PRO A 1 86 ? -47.902 1.431 7.437 1.00 67.75 86 PRO A C 1
ATOM 624 O O . PRO A 1 86 ? -47.757 0.689 8.414 1.00 67.75 86 PRO A O 1
ATOM 627 N N . ALA A 1 87 ? -46.888 1.984 6.768 1.00 53.38 87 ALA A N 1
ATOM 628 C CA . ALA A 1 87 ? -45.510 1.802 7.179 1.00 53.38 87 ALA A CA 1
ATOM 629 C C . ALA A 1 87 ? -45.387 2.172 8.668 1.00 53.38 87 ALA A C 1
ATOM 631 O O . ALA A 1 87 ? -45.956 3.189 9.089 1.00 53.38 87 ALA A O 1
ATOM 632 N N . PRO A 1 88 ? -44.655 1.383 9.473 1.00 62.69 88 PRO A N 1
ATOM 633 C CA . PRO A 1 88 ? -44.183 1.861 10.760 1.00 62.69 88 PRO A CA 1
ATOM 634 C C . PRO A 1 88 ? -43.517 3.231 10.558 1.00 62.69 88 PRO A C 1
ATOM 636 O O . PRO A 1 88 ? -42.967 3.472 9.476 1.00 62.69 88 PRO A O 1
ATOM 639 N N . PRO A 1 89 ? -43.551 4.131 11.555 1.00 65.69 89 PRO A N 1
ATOM 640 C CA . PRO A 1 89 ? -42.843 5.401 11.465 1.00 65.69 89 PRO A CA 1
ATOM 641 C C . PRO A 1 89 ? -41.422 5.154 10.955 1.00 65.69 89 PRO A C 1
ATOM 643 O O . PRO A 1 89 ? -40.747 4.252 11.457 1.00 65.69 89 PRO A O 1
ATOM 646 N N . ALA A 1 90 ? -41.007 5.901 9.927 1.00 56.12 90 ALA A N 1
ATOM 647 C CA . ALA A 1 90 ? -39.662 5.801 9.383 1.00 56.12 90 ALA A CA 1
ATOM 648 C C . ALA A 1 90 ? -38.664 5.862 10.544 1.00 56.12 90 ALA A C 1
ATOM 650 O O . ALA A 1 90 ? -38.713 6.790 11.356 1.00 56.12 90 ALA A O 1
ATOM 651 N N . VAL A 1 91 ? -37.799 4.850 10.646 1.00 48.72 91 VAL A N 1
ATOM 652 C CA . VAL A 1 91 ? -36.672 4.906 11.575 1.00 48.72 91 VAL A CA 1
ATOM 653 C C . VAL A 1 91 ? -35.897 6.177 11.211 1.00 48.72 91 VAL A C 1
ATOM 655 O O . VAL A 1 91 ? -35.645 6.389 10.020 1.00 48.72 91 VAL A O 1
ATOM 658 N N . PRO A 1 92 ? -35.587 7.061 12.176 1.00 59.22 92 PRO A N 1
ATOM 659 C CA . PRO A 1 92 ? -34.807 8.258 11.899 1.00 59.22 92 PRO A CA 1
ATOM 660 C C . PRO A 1 92 ? -33.538 7.885 11.121 1.00 59.22 92 PRO A C 1
ATOM 662 O O . PRO A 1 92 ? -32.960 6.835 11.421 1.00 59.22 92 PRO A O 1
ATOM 665 N N . PRO A 1 93 ? -33.103 8.691 10.131 1.00 53.91 93 PRO A N 1
ATOM 666 C CA . PRO A 1 93 ? -31.843 8.441 9.445 1.00 53.91 93 PRO A CA 1
ATOM 667 C C . PRO A 1 93 ? -30.747 8.268 10.495 1.00 53.91 93 PRO A C 1
ATOM 669 O O . PRO A 1 93 ? -30.657 9.059 11.439 1.00 53.91 93 PRO A O 1
ATOM 672 N N . THR A 1 94 ? -29.966 7.198 10.359 1.00 48.44 94 THR A N 1
ATOM 673 C CA . THR A 1 94 ? -28.826 6.931 11.231 1.00 48.44 94 THR A CA 1
ATOM 674 C C . THR A 1 94 ? -27.966 8.197 11.284 1.00 48.44 94 THR A C 1
ATOM 676 O O . THR A 1 94 ? -27.725 8.788 10.225 1.00 48.44 94 THR A O 1
ATOM 679 N N . PRO A 1 95 ? -27.534 8.659 12.472 1.00 58.84 95 PRO A N 1
ATOM 680 C CA . PRO A 1 95 ? -26.619 9.789 12.565 1.00 58.84 95 PRO A CA 1
ATOM 681 C C . PRO A 1 95 ? -25.413 9.563 11.641 1.00 58.84 95 PRO A C 1
ATOM 683 O O . PRO A 1 95 ? -24.989 8.410 11.511 1.00 58.84 95 PRO A O 1
ATOM 686 N N . PRO A 1 96 ? -24.865 10.615 11.003 1.00 59.31 96 PRO A N 1
ATOM 687 C CA . PRO A 1 96 ? -23.656 10.493 10.197 1.00 59.31 96 PRO A CA 1
ATOM 688 C C . PRO A 1 96 ? -22.589 9.740 10.991 1.00 59.31 96 PRO A C 1
ATOM 690 O O . PRO A 1 96 ? -22.269 10.127 12.118 1.00 59.31 96 PRO A O 1
ATOM 693 N N . GLN A 1 97 ? -22.093 8.634 10.439 1.00 58.12 97 GLN A N 1
ATOM 694 C CA . GLN A 1 97 ? -21.020 7.887 11.078 1.00 58.12 97 GLN A CA 1
ATOM 695 C C . GLN A 1 97 ? -19.767 8.778 11.097 1.00 58.12 97 GLN A C 1
ATOM 697 O O . GLN A 1 97 ? -19.482 9.420 10.082 1.00 58.12 97 GLN A O 1
ATOM 702 N N . PRO A 1 98 ? -19.047 8.881 12.229 1.00 66.25 98 PRO A N 1
ATOM 703 C CA . PRO A 1 98 ? -17.807 9.642 12.268 1.00 66.25 98 PRO A CA 1
ATOM 704 C C . PRO A 1 98 ? -16.803 9.079 11.249 1.00 66.25 98 PRO A C 1
ATOM 706 O O . PRO A 1 98 ? -16.785 7.863 11.031 1.00 66.25 98 PRO A O 1
ATOM 709 N N . PRO A 1 99 ? -15.987 9.944 10.620 1.00 76.75 99 PRO A N 1
ATOM 710 C CA . PRO A 1 99 ? -14.982 9.507 9.662 1.00 76.75 99 PRO A CA 1
ATOM 711 C C . PRO A 1 99 ? -13.999 8.525 10.320 1.00 76.75 99 PRO A C 1
ATOM 713 O O . PRO A 1 99 ? -13.697 8.663 11.511 1.00 76.75 99 PRO A O 1
ATOM 716 N N . PRO A 1 100 ? -13.483 7.537 9.566 1.00 80.19 100 PRO A N 1
ATOM 717 C CA . PRO A 1 100 ? -12.585 6.519 10.112 1.00 80.19 100 PRO A CA 1
ATOM 718 C C . PRO A 1 100 ? -11.279 7.120 10.650 1.00 80.19 100 PRO A C 1
ATOM 720 O O . PRO A 1 100 ? -10.712 6.595 11.611 1.00 80.19 100 PRO A O 1
ATOM 723 N N . PHE A 1 101 ? -10.850 8.256 10.091 1.00 86.94 101 PHE A N 1
ATOM 724 C C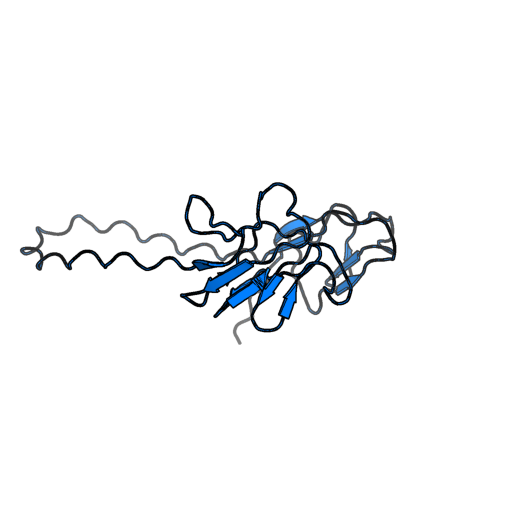A . PHE A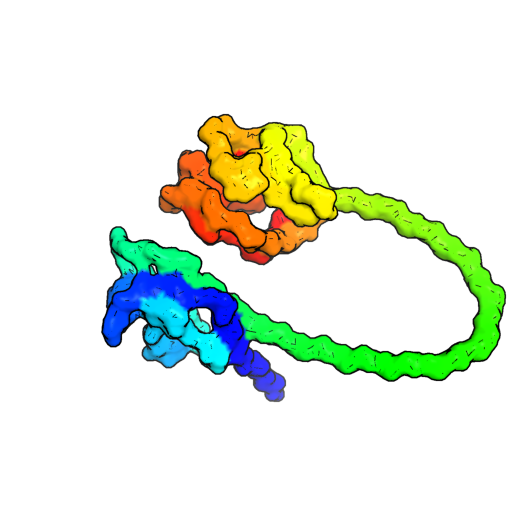 1 101 ? -9.580 8.908 10.390 1.00 86.94 101 PHE A CA 1
ATOM 725 C C . PHE A 1 101 ? -9.751 10.401 10.681 1.00 86.94 101 PHE A C 1
ATOM 727 O O . PHE A 1 101 ? -10.647 11.057 10.146 1.00 86.94 101 PHE A O 1
ATOM 734 N N . SER A 1 102 ? -8.847 10.958 11.484 1.00 90.25 102 SER A N 1
ATOM 735 C CA . SER A 1 102 ? -8.617 12.405 11.547 1.00 90.25 102 SER A CA 1
ATOM 736 C C . SER A 1 102 ? -7.143 12.717 11.725 1.00 90.25 102 SER A C 1
ATOM 738 O O . SER A 1 102 ? -6.487 12.117 12.575 1.00 90.25 102 SER A O 1
ATOM 740 N N . VAL A 1 103 ? -6.651 13.721 11.008 1.00 93.88 103 VAL A N 1
ATOM 741 C CA . VAL A 1 103 ? -5.316 14.279 11.243 1.00 93.88 103 VAL A CA 1
ATOM 742 C C . VAL A 1 103 ? -5.352 15.088 12.541 1.00 93.88 103 VAL A C 1
ATOM 744 O O . VAL A 1 103 ? -6.086 16.069 12.640 1.00 93.88 103 VAL A O 1
ATOM 747 N N . GLN A 1 104 ? -4.594 14.652 13.543 1.00 95.25 104 GLN A N 1
ATOM 748 C CA . GLN A 1 104 ? -4.469 15.321 14.841 1.00 95.25 104 GLN A CA 1
ATOM 749 C C . GLN A 1 104 ? -3.410 16.424 14.803 1.00 95.25 104 GLN A C 1
ATOM 751 O O . GLN A 1 104 ? -3.590 17.486 15.400 1.00 95.25 104 GLN A O 1
ATOM 756 N N . SER A 1 105 ? -2.307 16.184 14.092 1.00 94.31 105 SER A N 1
ATOM 757 C CA . SER A 1 105 ? -1.222 17.148 13.928 1.00 94.31 105 SER A CA 1
ATOM 758 C C . SER A 1 105 ? -0.434 16.901 12.647 1.00 94.31 105 SER A C 1
ATOM 760 O O . SER A 1 105 ? -0.427 15.796 12.108 1.00 94.31 105 SER A O 1
ATOM 762 N N . GLY A 1 106 ? 0.272 17.938 12.197 1.00 94.38 106 GLY A N 1
ATOM 763 C CA . GLY A 1 106 ? 1.182 17.854 11.061 1.00 94.38 106 GLY A CA 1
ATOM 764 C C . GLY A 1 106 ? 0.509 18.002 9.691 1.00 94.38 106 GLY A C 1
ATOM 765 O O . GLY A 1 106 ? -0.673 18.343 9.606 1.00 94.38 106 GLY A O 1
ATOM 766 N N . PRO A 1 107 ? 1.285 17.809 8.613 1.00 90.38 107 PRO A N 1
ATOM 767 C CA . PRO A 1 107 ? 0.882 18.153 7.250 1.00 90.38 107 PRO A CA 1
ATOM 768 C C . PRO A 1 107 ? 0.156 17.039 6.477 1.00 90.38 107 PRO A C 1
ATOM 770 O O . PRO A 1 107 ? -0.188 17.251 5.314 1.00 90.38 107 PRO A O 1
ATOM 773 N N . CYS A 1 108 ? -0.076 15.864 7.073 1.00 93.75 108 CYS A N 1
ATOM 774 C CA . CYS A 1 108 ? -0.807 14.792 6.396 1.00 93.75 108 CYS A CA 1
ATOM 775 C C . CYS A 1 108 ? -2.214 15.222 5.999 1.00 93.75 108 CYS A C 1
ATOM 777 O O . CYS A 1 108 ? -2.834 16.086 6.623 1.00 93.75 108 CYS A O 1
ATOM 779 N N . THR A 1 109 ? -2.731 14.590 4.954 1.00 88.88 109 THR A N 1
ATOM 780 C CA . THR A 1 109 ? -4.034 14.933 4.391 1.00 88.88 109 THR A CA 1
ATOM 781 C C . THR A 1 109 ? -4.951 13.721 4.352 1.00 88.88 109 THR A C 1
ATOM 783 O O . THR A 1 109 ? -4.512 12.574 4.444 1.00 88.88 109 THR A O 1
ATOM 786 N N . ILE A 1 110 ? -6.250 13.992 4.258 1.00 88.88 110 ILE A N 1
ATOM 787 C CA . ILE A 1 110 ? -7.264 12.988 3.944 1.00 88.88 110 ILE A CA 1
ATOM 788 C C . ILE A 1 110 ? -7.741 13.279 2.523 1.00 88.88 110 ILE A C 1
ATOM 790 O O . ILE A 1 110 ? -7.930 14.445 2.161 1.00 88.88 110 ILE A O 1
ATOM 794 N N . SER A 1 111 ? -7.915 12.232 1.721 1.00 86.25 111 SER A N 1
ATOM 795 C CA . SER A 1 111 ? -8.411 12.334 0.351 1.00 86.25 111 SER A CA 1
ATOM 796 C C . SER A 1 111 ? -9.780 13.022 0.279 1.00 86.25 111 SER A C 1
ATOM 798 O O . SER A 1 111 ? -10.529 13.072 1.254 1.00 86.25 111 SER A O 1
ATOM 800 N N . ALA A 1 112 ? -10.132 13.566 -0.890 1.00 78.06 112 ALA A N 1
ATOM 801 C CA . ALA A 1 112 ? -11.378 14.320 -1.072 1.00 78.06 112 ALA A CA 1
ATOM 802 C C . ALA A 1 112 ? -12.649 13.494 -0.777 1.00 78.06 112 ALA A C 1
ATOM 804 O O . ALA A 1 112 ? -13.673 14.047 -0.382 1.00 78.06 112 ALA A O 1
ATOM 805 N N . ASP A 1 113 ? -12.571 12.183 -0.982 1.00 78.81 113 ASP A N 1
ATOM 806 C CA . ASP A 1 113 ? -13.578 11.168 -0.676 1.00 78.81 113 ASP A CA 1
ATOM 807 C C . ASP A 1 113 ? -13.627 10.774 0.811 1.00 78.81 113 ASP A C 1
ATOM 809 O O . ASP A 1 113 ? -14.630 10.221 1.252 1.00 78.81 113 ASP A O 1
ATOM 813 N N . GLY A 1 114 ? -12.616 11.129 1.610 1.00 78.38 114 GLY A N 1
ATOM 814 C CA . GLY A 1 114 ? -12.585 10.859 3.051 1.00 78.38 114 GLY A CA 1
ATOM 815 C C . GLY A 1 114 ? -12.037 9.482 3.436 1.00 78.38 114 GLY A C 1
ATOM 816 O O . GLY A 1 114 ? -11.945 9.186 4.628 1.00 78.38 114 GLY A O 1
ATOM 817 N N . ASP A 1 115 ? -11.665 8.661 2.451 1.00 81.62 115 ASP A N 1
ATOM 818 C CA . ASP A 1 115 ? -11.365 7.240 2.649 1.00 81.62 115 ASP A CA 1
ATOM 819 C C . ASP A 1 115 ? -9.863 6.937 2.785 1.00 81.62 115 ASP A C 1
ATOM 821 O O . ASP A 1 115 ? -9.500 5.883 3.310 1.00 81.62 115 ASP A O 1
ATOM 825 N N . CYS A 1 116 ? -8.976 7.844 2.355 1.00 86.38 116 CYS A N 1
ATOM 826 C CA . CYS A 1 116 ? -7.529 7.608 2.358 1.00 86.38 116 CYS A CA 1
ATOM 827 C C . CYS A 1 116 ? -6.769 8.652 3.180 1.00 86.38 116 CYS A C 1
ATOM 829 O O . CYS A 1 116 ? -6.981 9.852 3.016 1.00 86.38 116 CYS A O 1
ATOM 831 N N . ILE A 1 117 ? -5.816 8.194 3.993 1.00 92.19 117 ILE A N 1
ATOM 832 C CA . ILE A 1 117 ? -4.776 9.035 4.602 1.00 92.19 117 ILE A CA 1
ATOM 833 C C . ILE A 1 117 ? -3.616 9.141 3.613 1.00 92.19 117 ILE A C 1
ATOM 835 O O . ILE A 1 117 ? -3.249 8.146 2.989 1.00 92.19 117 ILE A O 1
ATOM 839 N N . GLN A 1 118 ? -3.041 10.330 3.467 1.00 92.62 118 GLN A N 1
ATOM 840 C CA . GLN A 1 118 ? -1.977 10.596 2.505 1.00 92.62 118 GLN A CA 1
ATOM 841 C C . GLN A 1 118 ? -0.853 11.414 3.140 1.00 92.62 118 GLN A C 1
ATOM 843 O O . GLN A 1 118 ? -1.103 12.306 3.961 1.00 92.62 118 GLN A O 1
ATOM 848 N N . SER A 1 119 ? 0.383 11.133 2.718 1.00 90.00 119 SER A N 1
ATOM 849 C CA . SER A 1 119 ? 1.522 12.003 2.998 1.00 90.00 119 SER A CA 1
ATOM 850 C C . SER A 1 119 ? 1.283 13.395 2.399 1.00 90.00 119 SER A C 1
ATOM 852 O O . SER A 1 119 ? 0.461 13.558 1.484 1.00 90.00 119 SER A O 1
ATOM 854 N N . PRO A 1 120 ? 1.995 14.422 2.877 1.00 82.81 120 PRO A N 1
ATOM 855 C CA . PRO A 1 120 ? 1.935 15.740 2.263 1.00 82.81 120 PRO A CA 1
ATOM 856 C C . PRO A 1 120 ? 2.277 15.656 0.773 1.00 82.81 120 PRO A C 1
ATOM 858 O O . PRO A 1 120 ? 3.163 14.906 0.371 1.00 82.81 120 PRO A O 1
ATOM 861 N N . ASN A 1 121 ? 1.563 16.432 -0.044 1.00 82.75 121 ASN A N 1
ATOM 862 C CA . ASN A 1 121 ? 1.759 16.560 -1.495 1.00 82.75 121 ASN A CA 1
ATOM 863 C C . ASN A 1 121 ? 1.454 15.320 -2.349 1.00 82.75 121 ASN A C 1
ATOM 865 O O . ASN A 1 121 ? 1.594 15.410 -3.569 1.00 82.75 121 ASN A O 1
ATOM 869 N N . PHE A 1 122 ? 1.004 14.204 -1.766 1.00 82.44 122 PHE A N 1
ATOM 870 C CA . PHE A 1 122 ? 0.683 12.994 -2.526 1.00 82.44 122 PHE A CA 1
ATOM 871 C C . PHE A 1 122 ? -0.238 13.310 -3.728 1.00 82.44 122 PHE A C 1
ATOM 873 O O . PHE A 1 122 ? -1.234 14.024 -3.564 1.00 82.44 122 PHE A O 1
ATOM 880 N N . PRO A 1 123 ? 0.062 12.808 -4.945 1.00 90.44 123 PRO A N 1
ATOM 881 C CA . PRO A 1 123 ? 1.019 11.743 -5.286 1.00 90.44 123 PRO A CA 1
ATOM 882 C C . PRO A 1 123 ? 2.477 12.186 -5.508 1.00 90.44 123 PRO A C 1
ATOM 884 O O . PRO A 1 123 ? 3.297 11.366 -5.918 1.00 90.44 123 PRO A O 1
ATOM 887 N N . GLU A 1 124 ? 2.808 13.455 -5.278 1.00 85.00 124 GLU A N 1
ATOM 888 C CA . GLU A 1 124 ? 4.186 13.947 -5.358 1.00 85.00 124 GLU A CA 1
ATOM 889 C C . GLU A 1 124 ? 5.014 13.511 -4.136 1.00 85.00 124 GLU A C 1
ATOM 891 O O . GLU A 1 124 ? 4.498 12.939 -3.173 1.00 85.00 124 GLU A O 1
ATOM 896 N N . GLN A 1 125 ? 6.320 13.789 -4.176 1.00 72.50 125 GLN A N 1
ATOM 897 C CA . GLN A 1 125 ? 7.239 13.473 -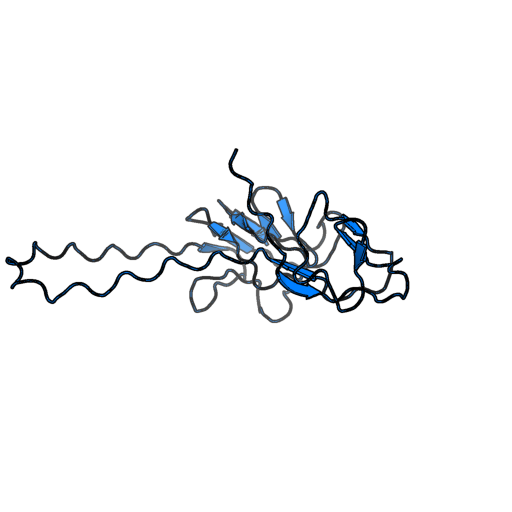3.080 1.00 72.5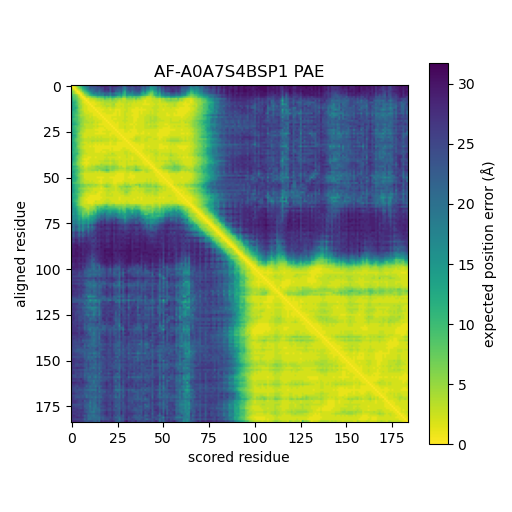0 125 GLN A CA 1
ATOM 898 C C . GLN A 1 125 ? 6.848 14.199 -1.784 1.00 72.50 125 GLN A C 1
ATOM 900 O O . GLN A 1 125 ? 6.531 15.394 -1.791 1.00 72.50 125 GLN A O 1
ATOM 905 N N . TYR A 1 126 ? 6.929 13.475 -0.667 1.00 86.62 126 TYR A N 1
ATOM 906 C CA . TYR A 1 126 ? 6.848 14.063 0.666 1.00 86.62 126 TYR A CA 1
ATOM 907 C C . TYR A 1 126 ? 8.082 14.938 0.949 1.00 86.62 126 TYR A C 1
ATOM 909 O O . TYR A 1 126 ? 9.121 14.827 0.290 1.00 86.62 126 TYR A O 1
ATOM 917 N N . GLY A 1 127 ? 7.953 15.861 1.898 1.00 78.50 127 GLY A N 1
ATOM 918 C CA . GLY A 1 127 ? 9.024 16.769 2.293 1.00 78.50 127 GLY A CA 1
ATOM 919 C C . GLY A 1 127 ? 9.981 16.154 3.315 1.00 78.50 127 GLY A C 1
ATOM 920 O O . GLY A 1 127 ? 9.700 15.150 3.957 1.00 78.50 127 GLY A O 1
ATOM 921 N N . VAL A 1 128 ? 11.132 16.799 3.502 1.00 80.31 128 VAL A N 1
ATOM 922 C CA . VAL A 1 128 ? 12.117 16.384 4.512 1.00 80.31 128 VAL A CA 1
ATOM 923 C C . VAL A 1 128 ? 11.741 16.900 5.906 1.00 80.31 128 VAL A C 1
ATOM 925 O O . VAL A 1 128 ? 11.334 18.054 6.045 1.00 80.31 128 VAL A O 1
ATOM 928 N N . ASN A 1 129 ? 11.988 16.098 6.949 1.00 82.81 129 ASN A N 1
ATOM 929 C CA . ASN A 1 129 ? 11.693 16.421 8.359 1.00 82.81 129 ASN A CA 1
ATOM 930 C C . ASN A 1 129 ? 10.206 16.723 8.631 1.00 82.81 129 ASN A C 1
ATOM 932 O O . ASN A 1 129 ? 9.879 17.620 9.413 1.00 82.81 129 ASN A O 1
ATOM 936 N N . GLU A 1 130 ? 9.311 16.012 7.953 1.00 86.19 130 GLU A N 1
ATOM 937 C CA . GLU A 1 130 ? 7.875 16.094 8.200 1.00 86.19 130 GLU A CA 1
ATOM 938 C C . GLU A 1 130 ? 7.469 15.074 9.264 1.00 86.19 130 GLU A C 1
ATOM 940 O O . GLU A 1 130 ? 7.968 13.958 9.261 1.00 86.19 130 GLU A O 1
ATOM 945 N N . GLU A 1 131 ? 6.551 15.461 10.151 1.00 92.38 131 GLU A N 1
ATOM 946 C CA . GLU A 1 131 ? 5.911 14.551 11.104 1.00 92.38 131 GLU A CA 1
ATOM 947 C C . GLU A 1 131 ? 4.409 14.836 11.124 1.00 92.38 131 GLU A C 1
ATOM 949 O O . GLU A 1 131 ? 3.991 16.004 11.135 1.00 92.38 131 GLU A O 1
ATOM 954 N N . CYS A 1 132 ? 3.584 13.792 11.143 1.00 93.56 132 CYS A N 1
ATOM 955 C CA . CYS A 1 132 ? 2.148 13.930 11.350 1.00 93.56 132 CYS A CA 1
ATOM 956 C C . CYS A 1 132 ? 1.575 12.809 12.221 1.00 93.56 132 CYS A C 1
ATOM 958 O O . CYS A 1 132 ? 2.059 11.682 12.221 1.00 93.56 132 CYS A O 1
ATOM 960 N N . ILE A 1 133 ? 0.488 13.112 12.933 1.00 94.44 133 ILE A N 1
ATOM 961 C CA . ILE A 1 133 ? -0.237 12.134 13.749 1.00 94.44 133 ILE A CA 1
ATOM 962 C C . ILE A 1 133 ? -1.665 12.040 13.233 1.00 94.44 133 ILE A C 1
ATOM 964 O O . ILE A 1 133 ? -2.374 13.045 13.141 1.00 94.44 133 ILE A O 1
ATOM 968 N N . VAL A 1 134 ? -2.105 10.822 12.938 1.00 94.50 134 VAL A N 1
ATOM 969 C CA . VAL A 1 134 ? -3.464 10.513 12.495 1.00 94.50 134 VAL A CA 1
ATOM 970 C C . VAL A 1 134 ? -4.115 9.564 13.490 1.00 94.50 134 VAL A C 1
ATOM 972 O O . VAL A 1 134 ? -3.576 8.507 13.804 1.00 94.50 134 VAL A O 1
ATOM 975 N N . GLU A 1 135 ? -5.290 9.944 13.984 1.00 92.50 135 GLU A N 1
ATOM 976 C CA . GLU A 1 135 ? -6.091 9.116 14.883 1.00 92.50 135 GLU A CA 1
ATOM 977 C C . GLU A 1 135 ? -7.048 8.232 14.082 1.00 92.50 135 GLU A C 1
ATOM 979 O O . GLU A 1 135 ? -7.776 8.713 13.206 1.00 92.50 135 GLU A O 1
ATOM 984 N N . VAL A 1 136 ? -7.072 6.947 14.426 1.00 91.25 136 VAL A N 1
ATOM 985 C CA . VAL A 1 136 ? -7.986 5.941 13.891 1.00 91.25 136 VAL A CA 1
ATOM 986 C C . VAL A 1 136 ? -9.141 5.748 14.872 1.00 91.25 136 VAL A C 1
ATOM 988 O O . VAL A 1 136 ? -8.994 5.115 15.917 1.00 91.25 136 VAL A O 1
ATOM 991 N N . HIS A 1 137 ? -10.322 6.259 14.523 1.00 86.31 137 HIS A N 1
ATOM 992 C CA . HIS A 1 137 ? -11.507 6.187 15.388 1.00 86.31 137 HIS A CA 1
ATOM 993 C C . HIS A 1 137 ? -12.177 4.815 15.376 1.00 86.31 137 HIS A C 1
ATOM 995 O O . HIS A 1 137 ? -12.898 4.456 16.309 1.00 86.31 137 HIS A O 1
ATOM 1001 N N . VAL A 1 138 ? -11.969 4.057 14.299 1.00 81.69 138 VAL A N 1
ATOM 1002 C CA . VAL A 1 138 ? -12.534 2.724 14.109 1.00 81.69 138 VAL A CA 1
ATOM 1003 C C . VAL A 1 138 ? -11.425 1.807 13.606 1.00 81.69 138 VAL A C 1
ATOM 1005 O O . VAL A 1 138 ? -10.898 2.072 12.523 1.00 81.69 138 VAL A O 1
ATOM 1008 N N . PRO A 1 139 ? -11.066 0.736 14.341 1.00 84.62 139 PRO A N 1
ATOM 1009 C CA . PRO A 1 139 ? -10.070 -0.221 13.879 1.00 84.62 139 PRO A CA 1
ATOM 1010 C C . PRO A 1 139 ? -10.403 -0.735 12.477 1.00 84.62 139 PRO A C 1
ATOM 1012 O O . PRO A 1 139 ? -11.474 -1.307 12.266 1.00 84.62 139 PRO A O 1
ATOM 1015 N N . THR A 1 140 ? -9.506 -0.500 11.521 1.00 81.12 140 THR A N 1
ATOM 1016 C CA . THR A 1 140 ? -9.774 -0.716 10.092 1.00 81.12 140 THR A CA 1
ATOM 1017 C C . THR A 1 140 ? -8.566 -1.365 9.428 1.00 81.12 140 THR A C 1
ATOM 1019 O O . THR A 1 140 ? -7.440 -0.908 9.609 1.00 81.12 140 THR A O 1
ATOM 1022 N N . ALA A 1 141 ? -8.792 -2.440 8.667 1.00 85.81 141 ALA A N 1
ATOM 1023 C CA . ALA A 1 141 ? -7.758 -3.035 7.824 1.00 85.81 141 ALA A CA 1
ATOM 1024 C C . ALA A 1 141 ? -7.430 -2.081 6.671 1.00 85.81 141 ALA A C 1
ATOM 1026 O O . ALA A 1 141 ? -8.323 -1.718 5.903 1.00 85.81 141 ALA A O 1
ATOM 1027 N N . LEU A 1 142 ? -6.170 -1.663 6.574 1.00 80.88 142 LEU A N 1
ATOM 1028 C CA . LEU A 1 142 ? -5.729 -0.743 5.536 1.00 80.88 142 LEU A CA 1
ATOM 1029 C C . LEU A 1 142 ? -5.686 -1.451 4.180 1.00 80.88 142 LEU A C 1
ATOM 1031 O O . LEU A 1 142 ? -5.191 -2.570 4.072 1.00 80.88 142 LEU A O 1
ATOM 1035 N N . LEU A 1 143 ? -6.192 -0.768 3.154 1.00 84.56 143 LEU A N 1
ATOM 1036 C CA . LEU A 1 143 ? -5.924 -1.081 1.756 1.00 84.56 143 LEU A CA 1
ATOM 1037 C C . LEU A 1 143 ? -4.919 -0.047 1.255 1.00 84.56 143 LEU A C 1
ATOM 1039 O O . LEU A 1 143 ? -5.265 1.123 1.078 1.00 84.56 143 LEU A O 1
ATOM 1043 N N . VAL A 1 144 ? -3.671 -0.456 1.067 1.00 83.56 144 VAL A N 1
ATOM 1044 C CA . VAL A 1 144 ? -2.588 0.463 0.715 1.00 83.56 144 VAL A CA 1
ATOM 1045 C C . VAL A 1 144 ? -2.562 0.655 -0.797 1.00 83.56 144 VAL A C 1
ATOM 1047 O O . VAL A 1 144 ? -2.140 -0.216 -1.551 1.00 83.56 144 VAL A O 1
ATOM 1050 N N . ALA A 1 145 ? -3.031 1.820 -1.251 1.00 83.44 145 ALA A N 1
ATOM 1051 C CA . ALA A 1 145 ? -3.077 2.153 -2.675 1.00 83.44 145 ALA A CA 1
ATOM 1052 C C . ALA A 1 145 ? -1.690 2.465 -3.268 1.00 83.44 145 ALA A C 1
ATOM 1054 O O . ALA A 1 145 ? -1.442 2.184 -4.439 1.00 83.44 145 ALA A O 1
ATOM 1055 N N . ALA A 1 146 ? -0.797 3.057 -2.471 1.00 80.12 146 ALA A N 1
ATOM 1056 C CA . ALA A 1 146 ? 0.582 3.355 -2.838 1.00 80.12 146 ALA A CA 1
ATOM 1057 C C . ALA A 1 146 ? 1.441 3.470 -1.574 1.00 80.12 146 ALA A C 1
ATOM 1059 O O . ALA A 1 146 ? 0.995 4.035 -0.574 1.00 80.12 146 ALA A O 1
ATOM 1060 N N . PHE A 1 147 ? 2.671 2.957 -1.628 1.00 86.94 147 PHE A N 1
ATOM 1061 C CA . PHE A 1 147 ? 3.648 3.092 -0.551 1.00 86.94 147 PHE A CA 1
ATOM 1062 C C . PHE A 1 147 ? 5.056 3.132 -1.137 1.00 86.94 147 PHE A C 1
ATOM 1064 O O . PHE A 1 147 ? 5.490 2.176 -1.776 1.00 86.94 147 PHE A O 1
ATOM 1071 N N . GLN A 1 148 ? 5.721 4.271 -0.986 1.00 82.50 148 GLN A N 1
ATOM 1072 C CA . GLN A 1 148 ? 7.099 4.503 -1.411 1.00 82.50 148 GLN A CA 1
ATOM 1073 C C . GLN A 1 148 ? 7.720 5.468 -0.408 1.00 82.50 148 GLN A C 1
ATOM 1075 O O . GLN A 1 148 ? 7.465 6.668 -0.453 1.00 82.50 148 GLN A O 1
ATOM 1080 N N . VAL A 1 149 ? 8.473 4.911 0.528 1.00 87.25 149 VAL A N 1
ATOM 1081 C CA . VAL A 1 149 ? 9.140 5.603 1.635 1.00 87.25 149 VAL A CA 1
ATOM 1082 C C . VAL A 1 149 ? 10.625 5.245 1.569 1.00 87.25 149 VAL A C 1
ATOM 1084 O O . VAL A 1 149 ? 10.960 4.165 1.082 1.00 87.25 149 VAL A O 1
ATOM 1087 N N . GLU A 1 150 ? 11.529 6.114 2.022 1.00 83.06 150 GLU A N 1
ATOM 1088 C CA . GLU A 1 150 ? 12.971 5.831 2.011 1.00 83.06 150 GLU A CA 1
ATOM 1089 C C . GLU A 1 150 ? 13.279 4.487 2.692 1.00 83.06 150 GLU A C 1
ATOM 1091 O O . GLU A 1 150 ? 12.899 4.242 3.834 1.00 83.06 150 GLU A O 1
ATOM 1096 N N . ALA A 1 151 ? 13.930 3.576 1.964 1.00 83.31 151 ALA A N 1
ATOM 1097 C CA . ALA A 1 151 ? 14.195 2.227 2.447 1.00 83.31 151 ALA A CA 1
ATOM 1098 C C . ALA A 1 151 ? 15.436 2.191 3.350 1.00 83.31 151 ALA A C 1
ATOM 1100 O O . ALA A 1 151 ? 16.521 2.605 2.946 1.00 83.31 151 ALA A O 1
ATOM 1101 N N . ASP A 1 152 ? 15.292 1.603 4.536 1.00 89.94 152 ASP A N 1
ATOM 1102 C CA . ASP A 1 152 ? 16.383 1.341 5.477 1.00 89.94 152 ASP A CA 1
ATOM 1103 C C . ASP A 1 152 ? 16.126 0.012 6.213 1.00 89.94 152 ASP A C 1
ATOM 1105 O O . ASP A 1 152 ? 14.973 -0.265 6.549 1.00 89.94 152 ASP A O 1
ATOM 1109 N N . PRO A 1 153 ? 17.151 -0.811 6.524 1.00 83.44 153 PRO A N 1
ATOM 1110 C CA . PRO A 1 153 ? 16.967 -2.085 7.229 1.00 83.44 153 PRO A CA 1
ATOM 1111 C C . PRO A 1 153 ? 16.240 -1.993 8.577 1.00 83.44 153 PRO A C 1
ATOM 1113 O O . PRO A 1 153 ? 15.752 -3.001 9.085 1.00 83.44 153 PRO A O 1
ATOM 1116 N N . THR A 1 154 ? 16.206 -0.807 9.180 1.00 87.38 154 THR A N 1
ATOM 1117 C CA . THR A 1 154 ? 15.542 -0.529 10.456 1.00 87.38 154 THR A CA 1
ATOM 1118 C C . THR A 1 154 ? 14.454 0.540 10.355 1.00 87.38 154 THR A C 1
ATOM 1120 O O . THR A 1 154 ? 13.880 0.898 11.381 1.00 87.38 154 THR A O 1
ATOM 1123 N N . CYS A 1 155 ? 14.160 1.038 9.147 1.00 87.69 155 CYS A N 1
ATOM 1124 C CA . CYS A 1 155 ? 13.307 2.205 8.913 1.00 87.69 155 CYS A CA 1
ATOM 1125 C C . CYS A 1 155 ? 13.705 3.414 9.778 1.00 87.69 155 CYS A C 1
ATOM 1127 O O . CYS A 1 155 ? 12.853 4.070 10.372 1.00 87.69 155 CYS A O 1
ATOM 1129 N N . ALA A 1 156 ? 15.013 3.668 9.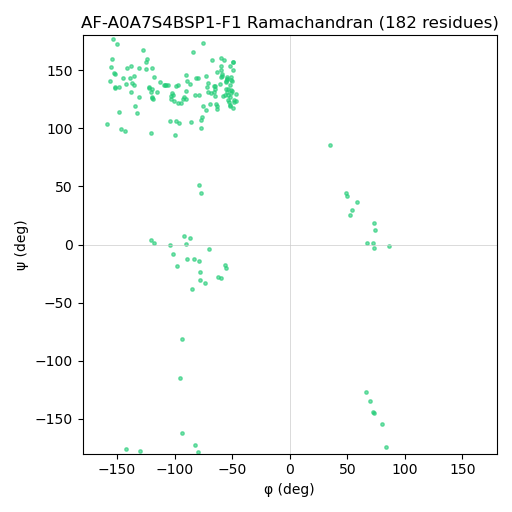907 1.00 90.00 156 ALA A N 1
ATOM 1130 C CA . ALA A 1 156 ? 15.542 4.711 10.786 1.00 90.00 156 ALA A CA 1
ATOM 1131 C C . ALA A 1 156 ? 15.538 6.126 10.178 1.00 90.00 156 ALA A C 1
ATOM 1133 O O . ALA A 1 156 ? 15.778 7.082 10.917 1.00 90.00 156 ALA A O 1
ATOM 1134 N N . TYR A 1 157 ? 15.318 6.255 8.865 1.00 87.31 157 TYR A N 1
ATOM 1135 C CA . TYR A 1 157 ? 15.246 7.547 8.177 1.00 87.31 157 TYR A CA 1
ATOM 1136 C C . TYR A 1 157 ? 13.797 8.026 8.093 1.00 87.31 157 TYR A C 1
ATOM 1138 O O . TYR A 1 157 ? 13.361 8.772 8.966 1.00 87.31 157 TYR A O 1
ATOM 1146 N N . ASP A 1 158 ? 13.045 7.518 7.118 1.00 88.62 158 ASP A N 1
ATOM 1147 C CA . ASP A 1 158 ? 11.620 7.789 6.972 1.00 88.62 158 ASP A CA 1
ATOM 1148 C C . ASP A 1 158 ? 10.813 6.547 7.362 1.00 88.62 158 ASP A C 1
ATOM 1150 O O . ASP A 1 158 ? 11.160 5.415 7.005 1.00 88.62 158 ASP A O 1
ATOM 1154 N N . SER A 1 159 ? 9.720 6.735 8.101 1.00 90.19 159 SER A N 1
ATOM 1155 C CA . SER A 1 159 ? 8.903 5.611 8.548 1.00 90.19 159 SER A CA 1
ATOM 1156 C C . SER A 1 159 ? 7.450 5.999 8.740 1.00 90.19 159 SER A C 1
ATOM 1158 O O . SER A 1 159 ? 7.161 6.974 9.417 1.00 90.19 159 SER A O 1
ATOM 1160 N N . LEU A 1 160 ? 6.534 5.160 8.267 1.00 92.19 160 LEU A N 1
ATOM 1161 C CA . LEU A 1 160 ? 5.164 5.164 8.761 1.00 92.19 160 LEU A CA 1
ATOM 1162 C C . LEU A 1 160 ? 5.077 4.189 9.937 1.00 92.19 160 LEU A C 1
ATOM 1164 O O . LEU A 1 160 ? 5.425 3.020 9.797 1.00 92.19 160 LEU A O 1
ATOM 1168 N N . GLN A 1 161 ? 4.602 4.640 11.088 1.00 91.19 161 GLN A N 1
ATOM 1169 C CA . GLN A 1 161 ? 4.505 3.851 12.308 1.00 91.19 161 GLN A CA 1
ATOM 1170 C C . GLN A 1 161 ? 3.051 3.648 12.713 1.00 91.19 161 GLN A C 1
ATOM 1172 O O . GLN A 1 161 ? 2.264 4.587 12.798 1.00 91.19 161 GLN A O 1
ATOM 1177 N N . MET A 1 162 ? 2.692 2.406 13.013 1.00 91.31 162 MET A N 1
ATOM 1178 C CA . MET A 1 162 ? 1.399 2.069 13.608 1.00 91.31 162 MET A CA 1
ATOM 1179 C C . MET A 1 162 ? 1.512 0.756 14.370 1.00 91.31 162 MET A C 1
ATOM 1181 O O . MET A 1 162 ? 2.333 -0.094 14.031 1.00 91.31 162 MET A O 1
ATOM 1185 N N . ASN A 1 163 ? 0.682 0.553 15.395 1.00 86.94 163 ASN A N 1
ATOM 1186 C CA . ASN A 1 163 ? 0.670 -0.690 16.182 1.00 86.94 163 ASN A CA 1
ATOM 1187 C C . ASN A 1 163 ? 2.051 -1.111 16.742 1.00 86.94 163 ASN A C 1
ATOM 1189 O O . ASN A 1 163 ? 2.287 -2.293 16.990 1.00 86.94 163 ASN A O 1
ATOM 1193 N N . GLY A 1 164 ? 2.972 -0.159 16.934 1.00 86.75 164 GLY A N 1
ATOM 1194 C CA . GLY A 1 164 ? 4.345 -0.430 17.374 1.00 86.75 164 GLY A CA 1
ATOM 1195 C C . GLY A 1 164 ? 5.247 -1.069 16.310 1.00 86.75 164 GLY A C 1
ATOM 1196 O O . GLY A 1 164 ? 6.254 -1.677 16.667 1.00 86.75 164 GLY A O 1
ATOM 1197 N N . GLN A 1 165 ? 4.885 -0.986 15.029 1.00 85.62 165 GLN A N 1
ATOM 1198 C CA . GLN A 1 165 ? 5.700 -1.404 13.886 1.00 85.62 165 GLN A CA 1
ATOM 1199 C C . GLN A 1 165 ? 6.000 -0.198 12.995 1.00 85.62 165 GLN A C 1
ATOM 1201 O O . GLN A 1 165 ? 5.141 0.669 12.835 1.00 85.62 165 GLN A O 1
ATOM 1206 N N . SER A 1 166 ? 7.201 -0.176 12.418 1.00 88.88 166 SER A N 1
ATOM 1207 C CA . SER A 1 166 ? 7.637 0.824 11.442 1.00 88.88 166 SER A CA 1
ATOM 1208 C C . SER A 1 166 ? 7.655 0.206 10.049 1.00 88.88 166 SER A C 1
ATOM 1210 O O . SER A 1 166 ? 8.115 -0.922 9.877 1.00 88.88 166 SER A O 1
ATOM 1212 N N . TYR A 1 167 ? 7.168 0.957 9.069 1.00 88.88 167 TYR A N 1
ATOM 1213 C CA . TYR A 1 167 ? 7.091 0.573 7.667 1.00 88.88 167 TYR A CA 1
ATOM 1214 C C . TYR A 1 167 ? 7.860 1.599 6.837 1.00 88.88 167 TYR A C 1
ATOM 1216 O O . TYR A 1 167 ? 7.693 2.803 7.030 1.00 88.88 167 TYR A O 1
ATOM 1224 N N . CYS A 1 168 ? 8.681 1.125 5.909 1.00 86.88 168 CYS A N 1
ATOM 1225 C CA . CYS A 1 168 ? 9.455 1.944 4.984 1.00 86.88 168 CYS A CA 1
ATOM 1226 C C . CYS A 1 168 ? 9.744 1.151 3.697 1.00 86.88 168 CYS A C 1
ATOM 1228 O O . CYS A 1 168 ? 9.366 -0.018 3.587 1.00 86.88 168 CYS A O 1
ATOM 1230 N N . GLY A 1 169 ? 10.384 1.768 2.704 1.00 81.75 169 GLY A N 1
ATOM 1231 C CA . GLY A 1 169 ? 10.561 1.155 1.388 1.00 81.75 169 GLY A CA 1
ATOM 1232 C C . GLY A 1 169 ? 9.258 1.105 0.589 1.00 81.75 169 GLY A C 1
ATOM 1233 O O . GLY A 1 169 ? 8.428 2.012 0.654 1.00 81.75 169 GLY A O 1
ATOM 1234 N N . SER A 1 170 ? 9.081 0.035 -0.184 1.00 80.69 170 SER A N 1
ATOM 1235 C CA . SER A 1 170 ? 7.915 -0.157 -1.056 1.00 80.69 170 SER A CA 1
ATOM 1236 C C . SER A 1 170 ? 6.859 -1.110 -0.491 1.00 80.69 170 SER A C 1
ATOM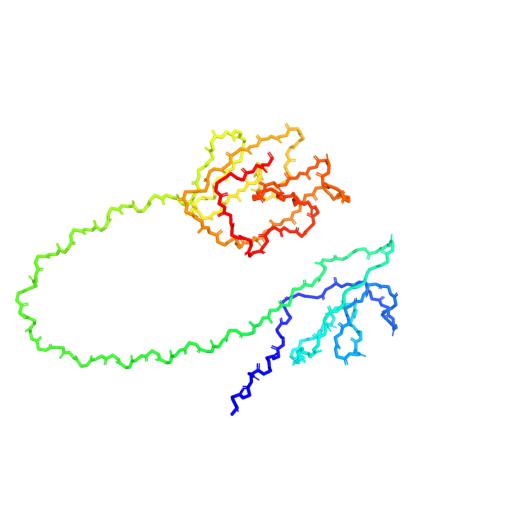 1238 O O . SER A 1 170 ? 5.785 -1.245 -1.075 1.00 80.69 170 SER A O 1
ATOM 1240 N N . GLU A 1 171 ? 7.149 -1.789 0.621 1.00 81.50 171 GLU A N 1
ATOM 1241 C CA . GLU A 1 171 ? 6.216 -2.714 1.269 1.00 81.50 171 GLU A CA 1
ATOM 1242 C C . GLU A 1 171 ? 5.545 -2.029 2.458 1.00 81.50 171 GLU A C 1
ATOM 1244 O O . GLU A 1 171 ? 6.068 -1.964 3.570 1.00 81.50 171 GLU A O 1
ATOM 1249 N N . GLY A 1 172 ? 4.373 -1.466 2.181 1.00 82.69 172 GLY A N 1
ATOM 1250 C CA . GLY A 1 172 ? 3.567 -0.780 3.176 1.00 82.69 172 GLY A CA 1
ATOM 1251 C C . GLY A 1 172 ? 2.749 -1.718 4.072 1.00 82.69 172 GLY A C 1
ATOM 1252 O O . GLY A 1 172 ? 2.765 -2.939 3.924 1.00 82.69 172 GLY A O 1
ATOM 1253 N N . PRO A 1 173 ? 1.960 -1.139 4.987 1.00 87.69 173 PRO A N 1
ATOM 1254 C CA . PRO A 1 173 ? 1.117 -1.846 5.956 1.00 87.69 173 PRO A CA 1
ATOM 1255 C C . PRO A 1 173 ? -0.183 -2.408 5.339 1.00 87.69 173 PRO A C 1
ATOM 1257 O O . PRO A 1 173 ? -1.265 -2.254 5.911 1.00 87.69 173 PRO A O 1
ATOM 1260 N N . ASP A 1 174 ? -0.117 -3.036 4.162 1.00 85.19 174 ASP A N 1
ATOM 1261 C CA . ASP A 1 174 ? -1.310 -3.560 3.484 1.00 85.19 174 ASP A CA 1
ATOM 1262 C C . ASP A 1 174 ? -1.955 -4.702 4.282 1.00 85.19 174 ASP A C 1
ATOM 1264 O O . ASP A 1 174 ? -1.288 -5.614 4.774 1.00 85.19 174 ASP A O 1
ATOM 1268 N N . GLY A 1 175 ? -3.272 -4.625 4.475 1.00 81.19 175 GLY A N 1
ATOM 1269 C CA . GLY A 1 175 ? -4.043 -5.574 5.279 1.00 81.19 175 GLY A CA 1
ATOM 1270 C C . GLY A 1 175 ? -3.850 -5.457 6.797 1.00 81.19 175 GLY A C 1
ATOM 1271 O O . GLY A 1 175 ? -4.534 -6.156 7.553 1.00 81.19 175 GLY A O 1
ATOM 1272 N N . VAL A 1 176 ? -2.973 -4.571 7.281 1.00 83.50 176 VAL A N 1
ATOM 1273 C CA . VAL A 1 176 ? -2.788 -4.337 8.719 1.00 83.50 176 VAL A CA 1
ATOM 1274 C C . VAL A 1 176 ? -4.014 -3.616 9.273 1.00 83.50 176 VAL A C 1
ATOM 1276 O O . VAL A 1 176 ? -4.473 -2.618 8.724 1.00 83.50 176 VAL A O 1
ATOM 1279 N N . THR A 1 177 ? -4.563 -4.113 10.385 1.00 85.38 177 THR A N 1
ATOM 1280 C CA . THR A 1 177 ? -5.647 -3.420 11.099 1.00 85.38 177 THR A CA 1
ATOM 1281 C C . THR A 1 177 ? -5.068 -2.262 11.900 1.00 85.38 177 THR A C 1
ATOM 1283 O O . THR A 1 177 ? -4.516 -2.471 12.980 1.00 85.38 177 THR A O 1
ATOM 1286 N N . ALA A 1 178 ? -5.180 -1.046 11.372 1.00 85.00 178 ALA A N 1
ATOM 1287 C CA . ALA A 1 178 ? -4.766 0.160 12.072 1.00 85.00 178 ALA A CA 1
ATOM 1288 C C . ALA A 1 178 ? -5.723 0.455 13.234 1.00 85.00 178 ALA A C 1
ATOM 1290 O O . ALA A 1 178 ? -6.938 0.301 13.105 1.00 85.00 178 ALA A O 1
ATOM 1291 N N . GLN A 1 179 ? -5.171 0.865 14.372 1.00 87.12 179 GLN A N 1
ATOM 1292 C CA . GLN A 1 179 ? -5.905 1.250 15.577 1.00 87.12 179 GLN A CA 1
ATOM 1293 C C . GLN A 1 179 ? -5.068 2.251 16.379 1.00 87.12 179 GLN A C 1
ATOM 1295 O O . GLN A 1 179 ? -3.839 2.175 16.382 1.00 87.12 179 GLN A O 1
ATOM 1300 N N . GLY A 1 180 ? -5.728 3.177 17.074 1.00 90.31 180 GLY A N 1
ATOM 1301 C CA . GLY A 1 180 ? -5.033 4.257 17.773 1.00 90.31 180 GLY A CA 1
ATOM 1302 C C . GLY A 1 180 ? -4.353 5.201 16.784 1.00 90.31 180 GLY A C 1
ATOM 1303 O O . GLY A 1 180 ? -5.005 5.692 15.866 1.00 90.31 180 GLY A O 1
ATOM 1304 N N . GLN A 1 181 ? -3.055 5.445 16.964 1.00 92.75 181 GLN A N 1
ATOM 1305 C CA . GLN A 1 181 ? -2.315 6.418 16.164 1.00 92.75 181 GLN A CA 1
ATOM 1306 C C . GLN A 1 181 ? -1.527 5.773 15.027 1.00 92.75 181 GLN A C 1
ATOM 1308 O O . GLN A 1 181 ? -0.837 4.767 15.210 1.00 92.75 181 GLN A O 1
ATOM 1313 N N . ILE A 1 182 ? -1.612 6.418 13.868 1.00 92.94 182 ILE A N 1
ATOM 1314 C CA . ILE A 1 182 ? -0.652 6.298 12.779 1.00 92.94 182 ILE A CA 1
ATOM 1315 C C . ILE A 1 182 ? 0.235 7.541 12.847 1.00 92.94 182 ILE A C 1
ATOM 1317 O O . ILE A 1 182 ? -0.278 8.659 12.921 1.00 92.94 182 ILE A O 1
ATOM 1321 N N . ILE A 1 183 ? 1.545 7.339 12.845 1.00 91.56 183 ILE A N 1
ATOM 1322 C CA . ILE A 1 183 ? 2.545 8.403 12.903 1.00 91.56 183 ILE A CA 1
ATOM 1323 C C . ILE A 1 183 ? 3.371 8.317 11.624 1.00 91.56 183 ILE A C 1
ATOM 1325 O O . ILE A 1 183 ? 3.870 7.244 11.300 1.00 91.56 183 ILE A O 1
ATOM 1329 N N . TRP A 1 184 ? 3.454 9.415 10.886 1.00 84.00 184 TRP A N 1
ATOM 1330 C CA . TRP A 1 184 ? 4.445 9.620 9.830 1.00 84.00 184 TRP A CA 1
ATOM 1331 C C . TRP A 1 184 ? 5.592 10.417 10.430 1.00 84.00 184 TRP A C 1
ATOM 1333 O O . TRP A 1 184 ? 5.255 11.449 11.059 1.00 84.00 184 TRP A O 1
#

Secondary structure (DSSP, 8-state):
-PPPP-PBPEEEEEE----TT--SSEEEETTEEE-TT---TT-B--S-EEEE--SS----EEEEEPPPPPPPPPPPPPPPPPPPPSPPPPPPPPPPPPPSEEEEESS-EE-TTS--EE-TTTTSPPPTT---EEEEEEEEE---S---B---TT--SS-EEETTEEE-BT---TT-EEEEEEE-

Radius of gyration: 22.92 Å; Cα contacts (8 Å, |Δi|>4): 310; chains: 1; bounding box: 73×53×36 Å

Solvent-accessible surface area (backbone atoms only — not comparable to full-atom values): 11480 Å² total; per-residue (Å²): 132,85,77,74,82,79,59,40,28,39,58,81,41,36,33,37,36,72,49,103,78,32,80,51,27,22,42,33,45,75,92,42,73,29,34,22,69,58,57,68,57,65,40,60,77,50,87,67,74,46,79,47,69,61,96,66,77,86,60,90,38,68,38,80,40,76,72,75,76,80,74,76,78,79,75,79,82,76,74,87,73,72,87,73,71,84,73,72,81,76,76,72,81,76,73,83,75,76,66,51,62,45,73,75,40,61,67,48,42,65,43,97,86,62,84,42,81,39,61,37,66,62,94,51,78,62,72,85,95,66,55,25,35,31,40,36,78,48,76,39,64,37,80,67,89,77,49,83,38,56,69,49,104,77,30,78,82,38,41,45,32,42,86,92,43,73,32,34,23,67,62,56,68,56,66,41,68,46,46,53,54,37,36,63

InterPro domains:
  IPR000859 CUB domain [PF00431] (115-183)
  IPR035914 Spermadhesin, CUB domain superfamily [G3DSA:2.60.120.290] (107-184)
  IPR035914 Spermadhesin, CUB domain superfamily [SSF49854] (114-182)

Mean predicted aligned error: 15.68 Å